Protein AF-A0A2T4MZC3-F1 (afdb_monomer_lite)

Structure (mmCIF, N/CA/C/O backbone):
data_AF-A0A2T4MZC3-F1
#
_entry.id   AF-A0A2T4MZC3-F1
#
loop_
_atom_site.group_PDB
_atom_site.id
_atom_site.type_symbol
_atom_site.label_atom_id
_atom_site.label_alt_id
_atom_site.label_comp_id
_atom_site.label_asym_id
_atom_site.label_entity_id
_atom_site.label_seq_id
_atom_site.pdbx_PDB_ins_code
_atom_site.Cartn_x
_atom_site.Cartn_y
_atom_site.Cartn_z
_atom_site.occupancy
_atom_site.B_iso_or_equiv
_atom_site.auth_seq_id
_atom_site.auth_comp_id
_atom_site.auth_asym_id
_atom_site.auth_atom_id
_atom_site.pdbx_PDB_model_num
ATOM 1 N N . MET A 1 1 ? -3.995 4.252 -23.280 1.00 74.50 1 MET A N 1
ATOM 2 C CA . MET A 1 1 ? -3.107 5.435 -23.338 1.00 74.50 1 MET A CA 1
ATOM 3 C C . MET A 1 1 ? -2.792 5.735 -24.795 1.00 74.50 1 MET A C 1
ATOM 5 O O . MET A 1 1 ? -2.711 4.784 -25.567 1.00 74.50 1 MET A O 1
ATOM 9 N N . LYS A 1 2 ? -2.678 7.004 -25.206 1.00 84.81 2 LYS A N 1
ATOM 10 C CA . LYS A 1 2 ? -2.321 7.331 -26.601 1.00 84.81 2 LYS A CA 1
ATOM 11 C C . LYS A 1 2 ? -0.837 7.021 -26.836 1.00 84.81 2 LYS A C 1
ATOM 13 O O . LYS A 1 2 ? -0.034 7.186 -25.924 1.00 84.81 2 LYS A O 1
ATOM 18 N N . LYS A 1 3 ? -0.466 6.603 -28.052 1.00 84.38 3 LYS A N 1
ATOM 19 C CA . LYS A 1 3 ? 0.930 6.278 -28.413 1.00 84.38 3 LYS A CA 1
ATOM 20 C C . LYS A 1 3 ? 1.901 7.421 -28.076 1.00 84.38 3 LYS A C 1
ATOM 22 O O . LYS A 1 3 ? 2.940 7.180 -27.478 1.00 84.38 3 LYS A O 1
ATOM 27 N N . THR A 1 4 ? 1.499 8.654 -28.370 1.00 89.88 4 THR A N 1
ATOM 28 C CA . THR A 1 4 ? 2.280 9.870 -28.098 1.00 89.88 4 THR A CA 1
ATOM 29 C C . THR A 1 4 ? 2.573 10.084 -26.610 1.00 89.88 4 THR A C 1
ATOM 31 O O . THR A 1 4 ? 3.646 10.551 -26.252 1.00 89.88 4 THR A O 1
ATOM 34 N N . GLU A 1 5 ? 1.645 9.716 -25.726 1.00 92.50 5 GLU A N 1
ATOM 35 C CA . GLU A 1 5 ? 1.813 9.849 -24.273 1.00 92.50 5 GLU A CA 1
ATOM 36 C C . GLU A 1 5 ? 2.792 8.798 -23.724 1.00 92.50 5 GLU A C 1
ATOM 38 O O . GLU A 1 5 ? 3.625 9.107 -22.876 1.00 92.50 5 GLU A O 1
ATOM 43 N N . LEU A 1 6 ? 2.760 7.570 -24.255 1.00 93.81 6 LEU A N 1
ATOM 44 C CA . LEU A 1 6 ? 3.741 6.536 -23.904 1.00 93.81 6 LEU A CA 1
ATOM 45 C C . LEU A 1 6 ? 5.159 6.922 -24.342 1.00 93.81 6 LEU A C 1
ATOM 47 O O . LEU A 1 6 ? 6.110 6.700 -23.598 1.00 93.81 6 LEU A O 1
ATOM 51 N N . GLU A 1 7 ? 5.304 7.532 -25.519 1.00 95.31 7 GLU A N 1
ATOM 52 C CA . GLU A 1 7 ? 6.593 8.033 -26.014 1.00 95.31 7 GLU A CA 1
ATOM 53 C C . GLU A 1 7 ? 7.148 9.154 -25.121 1.00 95.31 7 GLU A C 1
ATOM 55 O O . GLU A 1 7 ? 8.337 9.147 -24.798 1.00 95.31 7 GLU A O 1
ATOM 60 N N . GLN A 1 8 ? 6.290 10.068 -24.651 1.00 96.62 8 GLN A N 1
ATOM 61 C CA . GLN A 1 8 ? 6.669 11.113 -23.694 1.00 96.62 8 GLN A CA 1
ATOM 62 C C . GLN A 1 8 ? 7.127 10.527 -22.352 1.00 96.62 8 GLN A C 1
ATOM 64 O O . GLN A 1 8 ? 8.196 10.890 -21.860 1.00 96.62 8 GLN A O 1
ATOM 69 N N . LEU A 1 9 ? 6.373 9.579 -21.785 1.00 97.31 9 LEU A N 1
ATOM 70 C CA . LEU A 1 9 ? 6.741 8.926 -20.524 1.00 97.31 9 LEU A CA 1
ATOM 71 C C . LEU A 1 9 ? 8.036 8.112 -20.644 1.00 97.31 9 LEU A C 1
ATOM 73 O O . LEU A 1 9 ? 8.851 8.116 -19.721 1.00 97.31 9 LEU A O 1
ATOM 77 N N . MET A 1 10 ? 8.262 7.453 -21.783 1.00 97.19 10 MET A N 1
ATOM 78 C CA . MET A 1 10 ? 9.518 6.755 -22.061 1.00 97.19 10 MET A CA 1
ATOM 79 C C . MET A 1 10 ? 10.693 7.738 -22.119 1.00 97.19 10 MET A C 1
ATOM 81 O O . MET A 1 10 ? 11.720 7.516 -21.476 1.00 97.19 10 MET A O 1
ATOM 85 N N . ALA A 1 11 ? 10.537 8.850 -22.844 1.00 97.31 11 ALA A N 1
ATOM 86 C CA . ALA A 1 11 ? 11.555 9.892 -22.927 1.00 97.31 11 ALA A CA 1
ATOM 87 C C . ALA A 1 11 ? 11.852 10.514 -21.553 1.00 97.31 11 ALA A C 1
ATOM 89 O O . ALA A 1 11 ? 13.010 10.792 -21.245 1.00 97.31 11 ALA A O 1
ATOM 90 N N . PHE A 1 12 ? 10.832 10.694 -20.711 1.00 97.38 12 PHE A N 1
ATOM 91 C CA . PHE A 1 12 ? 10.995 11.141 -19.330 1.00 97.38 12 PHE A CA 1
ATOM 92 C C . PHE A 1 12 ? 11.751 10.112 -18.478 1.00 97.38 12 PHE A C 1
ATOM 94 O O . PHE A 1 12 ? 12.745 10.457 -17.843 1.00 97.38 12 PHE A O 1
ATOM 101 N N . SER A 1 13 ? 11.359 8.836 -18.526 1.00 97.06 13 SER A N 1
ATOM 102 C CA . SER A 1 13 ? 12.030 7.746 -17.800 1.00 97.06 13 SER A CA 1
ATOM 103 C C . SER A 1 13 ? 13.524 7.633 -18.136 1.00 97.06 13 SER A C 1
ATOM 105 O O . SER A 1 13 ? 14.355 7.409 -17.249 1.00 97.06 13 SER A O 1
ATOM 107 N N . ASN A 1 14 ? 13.881 7.856 -19.405 1.00 96.31 14 ASN A N 1
ATOM 108 C CA . ASN A 1 14 ? 15.271 7.882 -19.870 1.00 96.31 14 ASN A CA 1
ATOM 109 C C . ASN A 1 14 ? 16.098 9.017 -19.256 1.00 96.31 14 ASN A C 1
ATOM 111 O O . ASN A 1 14 ? 17.302 8.855 -19.085 1.00 96.31 14 ASN A O 1
ATOM 115 N N . LYS A 1 15 ? 15.467 10.140 -18.897 1.00 95.81 15 LYS A N 1
ATOM 116 C CA . LYS A 1 15 ? 16.136 11.292 -18.274 1.00 95.81 15 LYS A CA 1
ATOM 117 C C . LYS A 1 15 ? 16.299 11.150 -16.761 1.00 95.81 15 LYS A C 1
ATOM 119 O O . LYS A 1 15 ? 17.144 11.831 -16.190 1.00 95.81 15 LYS A O 1
ATOM 124 N N . LEU A 1 16 ? 15.510 10.289 -16.113 1.00 94.94 16 LEU A N 1
ATOM 125 C CA . LEU A 1 16 ? 15.605 10.077 -14.670 1.00 94.94 16 LEU A CA 1
ATOM 126 C C . LEU A 1 16 ? 16.953 9.460 -14.296 1.00 94.94 16 LEU A C 1
ATOM 128 O O . LEU A 1 16 ? 17.351 8.430 -14.834 1.00 94.94 16 LEU A O 1
ATOM 132 N N . SER A 1 17 ? 17.615 10.031 -13.301 1.00 93.12 17 SER A N 1
ATOM 133 C CA . SER A 1 17 ? 18.763 9.424 -12.639 1.00 93.12 17 SER A CA 1
ATOM 134 C C . SER A 1 17 ? 18.360 8.183 -11.833 1.00 93.12 17 SER A C 1
ATOM 136 O O . SER A 1 17 ? 17.202 7.990 -11.443 1.00 93.12 17 SER A O 1
ATOM 138 N N . ILE A 1 18 ? 19.347 7.357 -11.478 1.00 91.81 18 ILE A N 1
ATOM 139 C CA . ILE A 1 18 ? 19.118 6.183 -10.626 1.00 91.81 18 I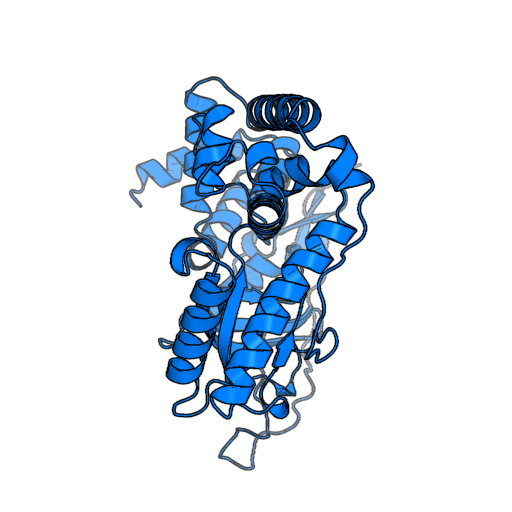LE A CA 1
ATOM 140 C C . ILE A 1 18 ? 18.523 6.561 -9.258 1.00 91.81 18 ILE A C 1
ATOM 142 O O . ILE A 1 18 ? 17.668 5.851 -8.730 1.00 91.81 18 ILE A O 1
ATOM 146 N N . LYS A 1 19 ? 18.929 7.706 -8.687 1.00 92.06 19 LYS A N 1
ATOM 147 C CA . LYS A 1 19 ? 18.424 8.211 -7.399 1.00 92.06 19 LYS A CA 1
ATOM 148 C C . LYS A 1 19 ? 16.941 8.569 -7.484 1.00 92.06 19 LYS A C 1
ATOM 150 O O . LYS A 1 19 ? 16.182 8.278 -6.556 1.00 92.06 19 LYS A O 1
ATOM 155 N N . GLU A 1 20 ? 16.521 9.169 -8.590 1.00 93.06 20 GLU A N 1
ATOM 156 C CA . GLU A 1 20 ? 15.122 9.532 -8.826 1.00 93.06 20 GLU A CA 1
ATOM 157 C C . GLU A 1 20 ? 14.261 8.291 -9.047 1.00 93.06 20 GLU A C 1
ATOM 159 O O . GLU A 1 20 ? 13.218 8.166 -8.406 1.00 93.06 20 GLU A O 1
ATOM 164 N N . ARG A 1 21 ? 14.738 7.311 -9.829 1.00 94.31 21 ARG A N 1
ATOM 165 C CA . ARG A 1 21 ? 14.052 6.015 -9.980 1.00 94.31 21 ARG A CA 1
ATOM 166 C C . ARG A 1 21 ? 13.896 5.296 -8.641 1.00 94.31 21 ARG A C 1
ATOM 168 O O . ARG A 1 21 ? 12.792 4.867 -8.315 1.00 94.31 21 ARG A O 1
ATOM 175 N N . LYS A 1 22 ? 14.953 5.235 -7.817 1.00 92.56 22 LYS A N 1
ATOM 176 C CA . LYS A 1 22 ? 14.888 4.661 -6.455 1.00 92.56 22 LYS A CA 1
ATOM 177 C C . LYS A 1 22 ? 13.833 5.366 -5.603 1.00 92.56 22 LYS A C 1
ATOM 179 O O . LYS A 1 22 ? 13.042 4.713 -4.925 1.00 92.56 22 LYS A O 1
ATOM 184 N N . SER A 1 23 ? 13.801 6.696 -5.662 1.00 90.69 23 SER A N 1
ATOM 185 C CA . SER A 1 23 ? 12.872 7.511 -4.873 1.00 90.69 23 SER A CA 1
ATOM 186 C C . SER A 1 23 ? 11.421 7.341 -5.326 1.00 90.69 23 SER A C 1
ATOM 188 O O . SER A 1 23 ? 10.528 7.271 -4.482 1.00 90.69 23 SER A O 1
ATOM 190 N N . PHE A 1 24 ? 11.191 7.224 -6.634 1.00 93.06 24 PHE A N 1
ATOM 191 C CA . PHE A 1 24 ? 9.888 6.943 -7.233 1.00 93.06 24 PHE A CA 1
ATOM 192 C C . PHE A 1 24 ? 9.370 5.552 -6.847 1.00 93.06 24 PHE A C 1
ATOM 194 O O . PHE A 1 24 ? 8.266 5.425 -6.313 1.00 93.06 24 PHE A O 1
ATOM 201 N N . VAL A 1 25 ? 10.193 4.516 -7.045 1.00 94.25 25 VAL A N 1
ATOM 202 C CA . VAL A 1 25 ? 9.861 3.125 -6.698 1.00 94.25 25 VAL A CA 1
ATOM 203 C C . VAL A 1 25 ? 9.545 3.000 -5.208 1.00 94.25 25 VAL A C 1
ATOM 205 O O . VAL A 1 25 ? 8.497 2.466 -4.846 1.00 94.25 25 VAL A O 1
ATOM 208 N N . SER A 1 26 ? 10.393 3.569 -4.344 1.00 91.06 26 SER A N 1
ATOM 209 C CA . SER A 1 26 ? 10.179 3.579 -2.893 1.00 91.06 26 SER A CA 1
ATOM 210 C C . SER A 1 26 ? 8.955 4.401 -2.480 1.00 91.06 26 SER A C 1
ATOM 212 O O . SER A 1 26 ? 8.206 3.977 -1.605 1.00 91.06 26 SER A O 1
ATOM 214 N N . GLY A 1 27 ? 8.708 5.558 -3.101 1.00 89.50 27 GLY A N 1
ATOM 215 C CA . GLY A 1 27 ? 7.576 6.430 -2.765 1.00 89.50 27 GLY A CA 1
ATOM 216 C C . GLY A 1 27 ? 6.215 5.760 -2.950 1.00 89.50 27 GLY A C 1
ATOM 217 O O . GLY A 1 27 ? 5.314 5.920 -2.127 1.00 89.50 27 GLY A O 1
ATOM 218 N N . PHE A 1 28 ? 6.087 4.951 -4.001 1.00 91.81 28 PHE A N 1
ATOM 219 C CA . PHE A 1 28 ? 4.849 4.247 -4.329 1.00 91.81 28 PHE A CA 1
ATOM 220 C C . PHE A 1 28 ? 4.844 2.762 -3.953 1.00 91.81 28 PHE A C 1
ATOM 222 O O . PHE A 1 28 ? 3.854 2.081 -4.238 1.00 91.81 28 PHE A O 1
ATOM 229 N N . ASN A 1 29 ? 5.913 2.273 -3.315 1.00 91.69 29 ASN A N 1
ATOM 230 C CA . ASN A 1 29 ? 6.132 0.862 -2.995 1.00 91.69 29 ASN A CA 1
ATOM 231 C C . ASN A 1 29 ? 5.922 -0.055 -4.218 1.00 91.69 29 ASN A C 1
ATOM 233 O O . ASN A 1 29 ? 5.141 -1.008 -4.177 1.00 91.69 29 ASN A O 1
ATOM 237 N N . LEU A 1 30 ? 6.544 0.300 -5.348 1.00 94.44 30 LEU A N 1
ATOM 238 C CA . LEU A 1 30 ? 6.462 -0.490 -6.576 1.00 94.44 30 LEU A CA 1
ATOM 239 C C . LEU A 1 30 ? 7.425 -1.684 -6.485 1.00 94.44 30 LEU A C 1
ATOM 241 O O . LEU A 1 30 ? 8.598 -1.486 -6.180 1.00 94.44 30 LEU A O 1
ATOM 245 N N . PRO A 1 31 ? 6.991 -2.914 -6.788 1.00 93.19 31 PRO A N 1
ATOM 246 C CA . PRO A 1 31 ? 7.838 -4.101 -6.670 1.00 93.19 31 PRO A CA 1
ATOM 247 C C . PRO A 1 31 ? 8.727 -4.320 -7.905 1.00 93.19 31 PRO A C 1
ATOM 249 O O . PRO A 1 31 ? 8.890 -5.442 -8.349 1.00 93.19 31 PRO A O 1
ATOM 252 N N . VAL A 1 32 ? 9.283 -3.270 -8.510 1.00 93.62 32 VAL A N 1
ATOM 253 C CA . VAL A 1 32 ? 10.169 -3.391 -9.687 1.00 93.62 32 VAL A CA 1
ATOM 254 C C . VAL A 1 32 ? 11.624 -3.182 -9.294 1.00 93.62 32 VAL A C 1
ATOM 256 O O . VAL A 1 32 ? 11.897 -2.447 -8.338 1.00 93.62 32 VAL A O 1
ATOM 259 N N . PRO A 1 33 ? 12.579 -3.813 -9.994 1.00 92.25 33 PRO A N 1
ATOM 260 C CA . PRO A 1 33 ? 13.980 -3.537 -9.753 1.00 92.25 33 PRO A CA 1
ATOM 261 C C . PRO A 1 33 ? 14.306 -2.123 -10.247 1.00 92.25 33 PRO A C 1
ATOM 263 O O . PRO A 1 33 ? 13.724 -1.607 -11.204 1.00 92.25 33 PRO A O 1
ATOM 266 N N . VAL A 1 34 ? 15.240 -1.465 -9.568 1.00 91.69 34 VAL A N 1
ATOM 267 C CA . VAL A 1 34 ? 15.706 -0.140 -9.977 1.00 91.69 34 VAL A CA 1
ATOM 268 C C . VAL A 1 34 ? 16.930 -0.323 -10.863 1.00 91.69 34 VAL A C 1
ATOM 270 O O . VAL A 1 34 ? 17.998 -0.662 -10.366 1.00 91.69 34 VAL A O 1
ATOM 273 N N . ILE A 1 35 ? 16.753 -0.118 -12.168 1.00 89.56 35 ILE A N 1
ATOM 274 C CA . ILE A 1 35 ? 17.760 -0.409 -13.200 1.00 89.56 35 ILE A CA 1
ATOM 275 C C . ILE A 1 35 ? 18.404 0.885 -13.720 1.00 89.56 35 ILE A C 1
ATOM 277 O O . ILE A 1 35 ? 17.764 1.944 -13.757 1.00 89.56 35 ILE A O 1
ATOM 281 N N . LEU A 1 36 ? 19.681 0.794 -14.111 1.00 87.25 36 LEU A N 1
ATOM 282 C CA . LEU A 1 36 ? 20.484 1.890 -14.672 1.00 87.25 36 LEU A CA 1
ATOM 283 C C . LEU A 1 36 ? 19.972 2.414 -16.017 1.00 87.25 36 LEU A C 1
ATOM 285 O O . LEU A 1 36 ? 20.002 3.622 -16.249 1.00 87.25 36 LEU A O 1
ATOM 289 N N . ASP A 1 37 ? 19.450 1.549 -16.877 1.00 93.00 37 ASP A N 1
ATOM 290 C CA . ASP A 1 37 ? 18.845 1.944 -18.147 1.00 93.00 37 ASP A CA 1
ATOM 291 C C . ASP A 1 37 ? 17.379 2.373 -17.966 1.00 93.00 37 ASP A C 1
ATOM 293 O O . ASP A 1 37 ? 16.546 1.638 -17.425 1.00 93.00 37 ASP A O 1
ATOM 297 N N . GLY A 1 38 ? 17.055 3.583 -18.424 1.00 92.94 38 GLY A N 1
ATOM 298 C CA . GLY A 1 38 ? 15.718 4.161 -18.268 1.00 92.94 38 GLY A CA 1
ATOM 299 C C . GLY A 1 38 ? 14.656 3.566 -19.187 1.00 92.94 38 GLY A C 1
ATOM 300 O O . GLY A 1 38 ? 13.472 3.615 -18.844 1.00 92.94 38 GLY A O 1
ATOM 301 N N . GLY A 1 39 ? 15.058 2.970 -20.309 1.00 95.31 39 GLY A N 1
ATOM 302 C CA . GLY A 1 39 ? 14.158 2.339 -21.265 1.00 95.31 39 GLY A CA 1
ATOM 303 C C . GLY A 1 39 ? 13.735 0.957 -20.781 1.00 95.31 39 GLY A C 1
ATOM 304 O O . GLY A 1 39 ? 12.564 0.594 -20.881 1.00 95.31 39 GLY A O 1
ATOM 305 N N . ILE A 1 40 ? 14.667 0.211 -20.186 1.00 95.81 40 ILE A N 1
ATOM 306 C CA . ILE A 1 40 ? 14.402 -1.049 -19.487 1.00 95.81 40 ILE A CA 1
ATOM 307 C C . ILE A 1 40 ? 13.540 -0.776 -18.252 1.00 95.81 40 ILE A C 1
ATOM 309 O O . ILE A 1 40 ? 12.530 -1.449 -18.054 1.00 95.81 40 ILE A O 1
ATOM 313 N N . PHE A 1 41 ? 13.867 0.254 -17.464 1.00 96.75 41 PHE A N 1
ATOM 314 C CA . PHE A 1 41 ? 13.035 0.651 -16.328 1.00 96.75 41 PHE A CA 1
ATOM 315 C C . PHE A 1 41 ? 11.598 0.993 -16.760 1.00 96.75 41 PHE A C 1
ATOM 317 O O . PHE A 1 41 ? 10.643 0.478 -16.181 1.00 96.75 41 PHE A O 1
ATOM 324 N N . PHE A 1 42 ? 11.425 1.795 -17.817 1.00 97.75 42 PHE A N 1
ATOM 325 C CA . PHE A 1 42 ? 10.103 2.129 -18.358 1.00 97.75 42 PHE A CA 1
ATOM 326 C C . PHE A 1 42 ? 9.330 0.892 -18.830 1.00 97.75 42 PHE A C 1
ATOM 328 O O . PHE A 1 42 ? 8.134 0.770 -18.562 1.00 97.75 42 PHE A O 1
ATOM 335 N N . HIS A 1 43 ? 10.008 -0.043 -19.501 1.00 97.56 43 HIS A N 1
ATOM 336 C CA . HIS A 1 43 ? 9.413 -1.311 -19.925 1.00 97.56 43 HIS A CA 1
ATOM 337 C C . HIS A 1 43 ? 8.844 -2.082 -18.731 1.00 97.56 43 HIS A C 1
ATOM 339 O O . HIS A 1 43 ? 7.685 -2.484 -18.745 1.00 97.56 43 HIS A O 1
ATOM 345 N N . GLN A 1 44 ? 9.619 -2.221 -17.657 1.00 96.75 44 GLN A N 1
ATOM 346 C CA . GLN A 1 44 ? 9.178 -2.943 -16.462 1.00 96.75 44 GLN A CA 1
ATOM 347 C C . GLN A 1 44 ? 8.064 -2.209 -15.710 1.00 96.75 44 GLN A C 1
ATOM 349 O O . GLN A 1 44 ? 7.148 -2.847 -15.189 1.00 96.75 44 GLN A O 1
ATOM 354 N N . ILE A 1 45 ? 8.092 -0.872 -15.711 1.00 97.62 45 ILE A N 1
ATOM 355 C CA . ILE A 1 45 ? 6.974 -0.043 -15.255 1.00 97.62 45 ILE A CA 1
ATOM 356 C C . ILE A 1 45 ? 5.706 -0.373 -16.047 1.00 97.62 45 ILE A C 1
ATOM 358 O O . ILE A 1 45 ? 4.680 -0.613 -15.417 1.00 97.62 45 ILE A O 1
ATOM 362 N N . CYS A 1 46 ? 5.766 -0.474 -17.377 1.00 97.06 46 CYS A N 1
ATOM 363 C CA . CYS A 1 46 ? 4.621 -0.890 -18.194 1.00 97.06 46 CYS A CA 1
ATOM 364 C C . CYS A 1 46 ? 4.149 -2.307 -17.834 1.00 97.06 46 CYS A C 1
ATOM 366 O O . CYS A 1 46 ? 2.950 -2.535 -17.692 1.00 97.06 46 CYS A O 1
ATOM 368 N N . THR A 1 47 ? 5.080 -3.248 -17.643 1.00 97.00 47 THR A N 1
ATOM 369 C CA . THR A 1 47 ? 4.769 -4.650 -17.318 1.00 97.00 47 THR A CA 1
ATOM 370 C C . THR A 1 47 ? 3.912 -4.770 -16.054 1.00 97.00 47 THR A C 1
ATOM 372 O O . THR A 1 47 ? 2.939 -5.529 -16.050 1.00 97.00 47 THR A O 1
ATOM 375 N N . ILE A 1 48 ? 4.216 -3.998 -15.004 1.00 96.44 48 ILE A N 1
ATOM 376 C CA . ILE A 1 48 ? 3.479 -4.037 -13.728 1.00 96.44 48 ILE A CA 1
ATOM 377 C C . ILE A 1 48 ? 2.254 -3.110 -13.664 1.00 96.44 48 ILE A C 1
ATOM 379 O O . ILE A 1 48 ? 1.504 -3.162 -12.683 1.00 96.44 48 ILE A O 1
ATOM 383 N N . ASP A 1 49 ? 2.030 -2.267 -14.674 1.00 96.44 49 ASP A N 1
ATOM 384 C CA . ASP A 1 49 ? 0.961 -1.261 -14.673 1.00 96.44 49 ASP A CA 1
ATOM 385 C C . ASP A 1 49 ? -0.445 -1.824 -14.411 1.00 96.44 49 ASP A C 1
ATOM 387 O O . ASP A 1 49 ? -1.149 -1.228 -13.591 1.00 96.44 49 ASP A O 1
ATOM 391 N N . PRO A 1 50 ? -0.845 -2.990 -14.966 1.00 94.25 50 PRO A N 1
ATOM 392 C CA . PRO A 1 50 ? -2.201 -3.511 -14.778 1.00 94.25 50 PRO A CA 1
ATOM 393 C C . PRO A 1 50 ? -2.615 -3.715 -13.317 1.00 94.25 50 PRO A C 1
ATOM 395 O O . PRO A 1 50 ? -3.797 -3.620 -13.004 1.00 94.25 50 PRO A O 1
ATOM 398 N N . ILE A 1 51 ? -1.654 -3.966 -12.421 1.00 94.44 51 ILE A N 1
ATOM 399 C CA . ILE A 1 51 ? -1.911 -4.143 -10.984 1.00 94.44 51 ILE A CA 1
ATOM 400 C C . ILE A 1 51 ? -1.570 -2.873 -10.200 1.00 94.44 51 ILE A C 1
ATOM 402 O O . ILE A 1 51 ? -2.281 -2.485 -9.274 1.00 94.44 51 ILE A O 1
ATOM 406 N N . TYR A 1 52 ? -0.463 -2.212 -10.544 1.00 95.12 52 TYR A N 1
ATOM 407 C CA . TYR A 1 52 ? 0.107 -1.161 -9.703 1.00 95.12 52 TYR A CA 1
ATOM 408 C C . TYR A 1 52 ? -0.193 0.256 -10.189 1.00 95.12 52 TYR A C 1
ATOM 410 O O . TYR A 1 52 ? 0.200 1.193 -9.489 1.00 95.12 52 TYR A O 1
ATOM 418 N N . ARG A 1 53 ? -0.860 0.447 -11.336 1.00 95.75 53 ARG A N 1
ATOM 419 C CA . ARG A 1 53 ? -1.115 1.769 -11.949 1.00 95.75 53 ARG A CA 1
ATOM 420 C C . ARG A 1 53 ? 0.159 2.619 -12.007 1.00 95.75 53 ARG A C 1
ATOM 422 O O . ARG A 1 53 ? 0.195 3.780 -11.590 1.00 95.75 53 ARG A O 1
ATOM 429 N N . SER A 1 54 ? 1.258 1.982 -12.386 1.00 96.88 54 SER A N 1
ATOM 430 C CA . SER A 1 54 ? 2.610 2.536 -12.354 1.00 96.88 54 SER A CA 1
ATOM 431 C C . SER A 1 54 ? 2.800 3.653 -13.387 1.00 96.88 54 SER A C 1
ATOM 433 O O . SER A 1 54 ? 3.554 4.588 -13.119 1.00 96.88 54 SER A O 1
ATOM 435 N N . LEU A 1 55 ? 2.074 3.629 -14.510 1.00 97.50 55 LEU A N 1
ATOM 436 C CA . LEU A 1 55 ? 2.128 4.676 -15.530 1.00 97.50 55 LEU A CA 1
ATOM 437 C C . LEU A 1 55 ? 1.454 5.971 -15.071 1.00 97.50 55 LEU A C 1
ATOM 439 O O . LEU A 1 55 ? 2.007 7.048 -15.281 1.00 97.50 55 LEU A O 1
ATOM 443 N N . GLU A 1 56 ? 0.311 5.894 -14.382 1.00 96.56 56 GLU A N 1
ATOM 444 C CA . GLU A 1 56 ? -0.310 7.080 -13.768 1.00 96.56 56 GLU A CA 1
ATOM 445 C C . GLU A 1 56 ? 0.635 7.717 -12.743 1.00 96.56 56 GLU A C 1
ATOM 447 O O . GLU A 1 56 ? 0.789 8.935 -12.696 1.00 96.56 56 GLU A O 1
ATOM 452 N N . LYS A 1 57 ? 1.322 6.889 -11.950 1.00 96.75 57 LYS A N 1
ATOM 453 C CA . LYS A 1 57 ? 2.318 7.357 -10.980 1.00 96.75 57 LYS A CA 1
ATOM 454 C C . LYS A 1 57 ? 3.499 8.039 -11.657 1.00 96.75 57 LYS A C 1
ATOM 456 O O . LYS A 1 57 ? 3.917 9.103 -11.205 1.00 96.75 57 LYS A O 1
ATOM 461 N N . LEU A 1 58 ? 4.007 7.464 -12.746 1.00 97.25 58 LEU A N 1
ATOM 462 C CA . LEU A 1 58 ? 5.088 8.067 -13.521 1.00 97.25 58 LEU A CA 1
ATOM 463 C C . LEU A 1 58 ? 4.648 9.395 -14.153 1.00 97.25 58 LEU A C 1
ATOM 465 O O . LEU A 1 58 ? 5.417 10.349 -14.156 1.00 97.25 58 LEU A O 1
ATOM 469 N N . LYS A 1 59 ? 3.396 9.489 -14.610 1.00 97.06 59 LYS A N 1
ATOM 470 C CA . LYS A 1 59 ? 2.811 10.732 -15.125 1.00 97.06 59 LYS A CA 1
ATOM 471 C C . LYS A 1 59 ? 2.732 11.826 -14.059 1.00 97.06 59 LYS A C 1
ATOM 473 O O . LYS A 1 59 ? 3.089 12.963 -14.341 1.00 97.06 59 LYS A O 1
ATOM 478 N N . MET A 1 60 ? 2.325 11.492 -12.833 1.00 96.44 60 MET A N 1
ATOM 479 C CA . MET A 1 60 ? 2.335 12.451 -11.717 1.00 96.44 60 MET A CA 1
ATOM 480 C C . MET A 1 60 ? 3.756 12.935 -11.392 1.00 96.44 60 MET A C 1
ATOM 482 O O . MET A 1 60 ? 3.949 14.106 -11.080 1.00 96.44 60 MET A O 1
ATOM 486 N N . LEU A 1 61 ? 4.755 12.050 -11.490 1.00 96.81 61 LEU A N 1
ATOM 487 C CA . LEU A 1 61 ? 6.159 12.430 -11.338 1.00 96.81 61 LEU A CA 1
ATOM 488 C C . LEU A 1 61 ? 6.627 13.353 -12.473 1.00 96.81 61 LEU A C 1
ATOM 490 O O . LEU A 1 61 ? 7.302 14.338 -12.205 1.00 96.81 61 LEU A O 1
ATOM 494 N N . MET A 1 62 ? 6.256 13.064 -13.721 1.00 97.06 62 MET A N 1
ATOM 495 C CA . MET A 1 62 ? 6.586 13.911 -14.870 1.00 97.06 62 MET A CA 1
ATOM 496 C C . MET A 1 62 ? 6.001 15.319 -14.717 1.00 97.06 62 MET A C 1
ATOM 498 O O . MET A 1 62 ? 6.728 16.292 -14.885 1.00 97.06 62 MET A O 1
ATOM 502 N N . ALA A 1 63 ? 4.738 15.427 -14.293 1.00 96.62 63 ALA A N 1
ATOM 503 C CA . ALA A 1 63 ? 4.075 16.710 -14.058 1.00 96.62 63 ALA A CA 1
ATOM 504 C C . ALA A 1 63 ? 4.781 17.565 -12.986 1.00 96.62 63 ALA A C 1
ATOM 506 O O . ALA A 1 63 ? 4.852 18.783 -13.120 1.00 96.62 63 ALA A O 1
ATOM 507 N N . LEU A 1 64 ? 5.349 16.942 -11.944 1.00 95.94 64 LEU A N 1
ATOM 508 C CA . LEU A 1 64 ? 6.177 17.647 -10.956 1.00 95.94 64 LEU A CA 1
ATOM 509 C C . LEU A 1 64 ? 7.421 18.281 -11.605 1.00 95.94 64 LEU A C 1
ATOM 511 O O . LEU A 1 64 ? 7.759 19.423 -11.310 1.00 95.94 64 LEU A O 1
ATOM 515 N N . TYR A 1 65 ? 8.083 17.547 -12.501 1.00 96.00 65 TYR A N 1
ATOM 516 C CA . TYR A 1 65 ? 9.297 18.011 -13.179 1.00 96.00 65 TYR A CA 1
ATOM 517 C C . TYR A 1 65 ? 8.991 19.088 -14.220 1.00 96.00 65 TYR A C 1
ATOM 519 O O . TYR A 1 65 ? 9.757 20.035 -14.372 1.00 96.00 65 TYR A O 1
ATOM 527 N N . GLU A 1 66 ? 7.854 18.981 -14.906 1.00 95.25 66 GLU A N 1
ATOM 528 C CA . GLU A 1 66 ? 7.353 20.014 -15.819 1.00 95.25 66 GLU A CA 1
ATOM 529 C C . GLU A 1 66 ? 6.994 21.313 -15.083 1.00 95.25 66 GLU A C 1
ATOM 531 O O . GLU A 1 66 ? 7.165 22.395 -15.641 1.00 95.25 66 GLU A O 1
ATOM 536 N N . ALA A 1 67 ? 6.575 21.222 -13.817 1.00 94.38 67 ALA A N 1
ATOM 537 C CA . ALA A 1 67 ? 6.378 22.374 -12.936 1.00 94.38 67 ALA A CA 1
ATOM 538 C C . ALA A 1 67 ? 7.695 22.984 -12.407 1.00 94.38 67 ALA A C 1
ATOM 540 O O . ALA A 1 67 ? 7.660 24.000 -11.716 1.00 94.38 67 ALA A O 1
ATOM 541 N N . GLY A 1 68 ? 8.853 22.400 -12.737 1.00 93.50 68 GLY A N 1
ATOM 542 C CA . GLY A 1 68 ? 10.171 22.927 -12.377 1.00 93.50 68 GLY A CA 1
ATOM 543 C C . GLY A 1 68 ? 10.712 22.474 -11.018 1.00 93.50 68 GLY A C 1
ATOM 544 O O . GLY A 1 68 ? 11.727 23.009 -10.576 1.00 93.50 68 GLY A O 1
ATOM 545 N N . ASP A 1 69 ? 10.084 21.494 -10.364 1.00 93.25 69 ASP A N 1
ATOM 546 C CA . ASP A 1 69 ? 10.570 20.921 -9.103 1.00 93.25 69 ASP A CA 1
ATOM 547 C C . ASP A 1 69 ? 11.122 19.497 -9.312 1.00 93.25 69 ASP A C 1
ATOM 549 O O . ASP A 1 69 ? 10.934 18.860 -10.346 1.00 93.25 69 ASP A O 1
ATOM 553 N N . THR A 1 70 ? 11.831 18.968 -8.320 1.00 90.38 70 THR A N 1
ATOM 554 C CA . THR A 1 70 ? 12.294 17.579 -8.297 1.00 90.38 70 THR A CA 1
ATOM 555 C C . THR A 1 70 ? 11.598 16.820 -7.183 1.00 90.38 70 THR A C 1
ATOM 557 O O . THR A 1 70 ? 11.286 17.363 -6.124 1.00 90.38 70 THR A O 1
ATOM 560 N N . TYR A 1 71 ? 11.420 15.511 -7.363 1.00 90.25 71 TYR A N 1
ATOM 561 C CA . TYR A 1 71 ? 10.765 14.691 -6.340 1.00 90.25 71 TYR A CA 1
ATOM 562 C C . TYR A 1 71 ? 11.499 14.729 -4.998 1.00 90.25 71 TYR A C 1
ATOM 564 O O . TYR A 1 71 ? 10.865 14.722 -3.948 1.00 90.25 71 TYR A O 1
ATOM 572 N N . GLY A 1 72 ? 12.833 14.792 -5.021 1.00 88.56 72 GLY A N 1
ATOM 573 C CA . GLY A 1 72 ? 13.655 14.891 -3.816 1.00 88.56 72 GLY A CA 1
ATOM 574 C C . GLY A 1 72 ? 13.433 16.192 -3.041 1.00 88.56 72 GLY A C 1
ATOM 575 O O . GLY A 1 72 ? 13.225 16.134 -1.827 1.00 88.56 72 GLY A O 1
ATOM 576 N N . ASN A 1 73 ? 13.453 17.336 -3.728 1.00 91.25 73 ASN A N 1
ATOM 577 C CA . ASN A 1 73 ? 13.275 18.651 -3.109 1.00 91.25 73 ASN A CA 1
ATOM 578 C C . ASN A 1 73 ? 11.848 18.824 -2.586 1.00 91.25 73 ASN A C 1
ATOM 580 O O . ASN A 1 73 ? 11.677 19.036 -1.385 1.00 91.25 73 ASN A O 1
ATOM 584 N N . ALA A 1 74 ? 10.848 18.607 -3.445 1.00 93.62 74 ALA A N 1
ATOM 585 C CA . ALA A 1 74 ? 9.434 18.702 -3.096 1.00 93.62 74 ALA A CA 1
ATOM 586 C C . ALA A 1 74 ? 9.087 17.821 -1.883 1.00 93.62 74 ALA A C 1
ATOM 588 O O . ALA A 1 74 ? 8.481 18.268 -0.908 1.00 93.62 74 ALA A O 1
ATOM 589 N N . LYS A 1 75 ? 9.539 16.556 -1.900 1.00 92.62 75 LYS A N 1
ATOM 590 C CA . LYS A 1 75 ? 9.344 15.611 -0.791 1.00 92.62 75 LYS A CA 1
ATOM 591 C C . LYS A 1 75 ? 10.016 16.092 0.493 1.00 92.62 75 LYS A C 1
ATOM 593 O O . LYS A 1 75 ? 9.415 15.992 1.559 1.00 92.62 75 LYS A O 1
ATOM 598 N N . SER A 1 76 ? 11.269 16.540 0.414 1.00 92.69 76 SER A N 1
ATOM 599 C CA . SER A 1 76 ? 12.034 16.935 1.603 1.00 92.69 76 SER A CA 1
ATOM 600 C C . SER A 1 76 ? 11.422 18.166 2.258 1.00 92.69 76 SER A C 1
ATOM 602 O O . SER A 1 76 ? 11.243 18.166 3.472 1.00 92.69 76 SER A O 1
ATOM 604 N N . HIS A 1 77 ? 11.032 19.157 1.451 1.00 94.94 77 HIS A N 1
ATOM 605 C CA . HIS A 1 77 ? 10.328 20.344 1.918 1.00 94.94 77 HIS A CA 1
ATOM 606 C C . HIS A 1 77 ? 9.014 19.975 2.616 1.00 94.94 77 HIS A C 1
ATOM 608 O O . HIS A 1 77 ? 8.834 20.307 3.784 1.00 94.94 77 HIS A O 1
ATOM 614 N N . ALA A 1 78 ? 8.142 19.207 1.951 1.00 95.56 78 ALA A N 1
ATOM 615 C CA . ALA A 1 78 ? 6.850 18.823 2.517 1.00 95.56 78 ALA A CA 1
ATOM 616 C C . ALA A 1 78 ? 6.992 18.054 3.845 1.00 95.56 78 ALA A C 1
ATOM 618 O O . ALA A 1 78 ? 6.285 18.340 4.809 1.00 95.56 78 ALA A O 1
ATOM 619 N N . ILE A 1 79 ? 7.934 17.104 3.923 1.00 94.94 79 ILE A N 1
ATOM 620 C CA . ILE A 1 79 ? 8.186 16.330 5.148 1.00 94.94 79 ILE A CA 1
ATOM 621 C C . ILE A 1 79 ? 8.720 17.223 6.268 1.00 94.94 79 ILE A C 1
ATOM 623 O O . ILE A 1 79 ? 8.245 17.123 7.397 1.00 94.94 79 ILE A O 1
ATOM 627 N N . GLN A 1 80 ? 9.716 18.066 5.988 1.00 95.94 80 GLN A N 1
ATOM 628 C CA . GLN A 1 80 ? 10.336 18.908 7.012 1.00 95.94 80 GLN A CA 1
ATOM 629 C C . GLN A 1 80 ? 9.346 19.926 7.577 1.00 95.94 80 GLN A C 1
ATOM 631 O O . GLN A 1 80 ? 9.256 20.051 8.798 1.00 95.94 80 GLN A O 1
ATOM 636 N N . SER A 1 81 ? 8.567 20.580 6.713 1.00 96.69 81 SER A N 1
ATOM 637 C CA . SER A 1 81 ? 7.517 21.518 7.117 1.00 96.69 81 SER A CA 1
ATOM 638 C C . SER A 1 81 ? 6.460 20.825 7.982 1.00 96.69 81 SER A C 1
ATOM 640 O O . SER A 1 81 ? 6.180 21.275 9.091 1.00 96.69 81 SER A O 1
ATOM 642 N N . ALA A 1 82 ? 5.962 19.660 7.550 1.00 96.81 82 ALA A N 1
ATOM 643 C CA . ALA A 1 82 ? 4.983 18.898 8.322 1.00 96.81 82 ALA A CA 1
ATOM 644 C C . ALA A 1 82 ? 5.519 18.457 9.692 1.00 96.81 82 ALA A C 1
ATOM 646 O O . ALA A 1 82 ? 4.841 18.607 10.706 1.00 96.81 82 ALA A O 1
ATOM 647 N N . ILE A 1 83 ? 6.750 17.938 9.753 1.00 95.69 83 ILE A N 1
ATOM 648 C CA . ILE A 1 83 ? 7.372 17.528 11.020 1.00 95.69 83 ILE A CA 1
ATOM 649 C C . ILE A 1 83 ? 7.537 18.723 11.962 1.00 95.69 83 ILE A C 1
ATOM 651 O O . ILE A 1 83 ? 7.313 18.578 13.166 1.00 95.69 83 ILE A O 1
ATOM 655 N N . GLN A 1 84 ? 7.952 19.880 11.445 1.00 95.94 84 GLN A N 1
ATOM 656 C CA . GLN A 1 84 ? 8.161 21.076 12.256 1.00 95.94 84 GLN A CA 1
ATOM 657 C C . GLN A 1 84 ? 6.853 21.549 12.900 1.00 95.94 84 GLN A C 1
ATOM 659 O O . GLN A 1 84 ? 6.828 21.822 14.105 1.00 95.94 84 GLN A O 1
ATOM 664 N N . ASP A 1 85 ? 5.764 21.580 12.137 1.00 96.25 85 ASP A N 1
ATOM 665 C CA . ASP A 1 85 ? 4.462 21.988 12.658 1.00 96.25 85 ASP A CA 1
ATOM 666 C C . ASP A 1 85 ? 3.913 20.970 13.662 1.00 96.25 85 ASP A C 1
ATOM 668 O O . ASP A 1 85 ? 3.474 21.352 14.746 1.00 96.25 85 ASP A O 1
ATOM 672 N N . VAL A 1 86 ? 3.996 19.667 13.360 1.00 95.25 86 VAL A N 1
ATOM 673 C CA . VAL A 1 86 ? 3.558 18.593 14.273 1.00 95.25 86 VAL A CA 1
ATOM 674 C C . VAL A 1 86 ? 4.315 18.656 15.603 1.00 95.25 86 VAL A C 1
ATOM 676 O O . VAL A 1 86 ? 3.716 18.494 16.664 1.00 95.25 86 VAL A O 1
ATOM 679 N N . LYS A 1 87 ? 5.627 18.928 15.572 1.00 94.19 87 LYS A N 1
ATOM 680 C CA . LYS A 1 87 ? 6.450 19.103 16.783 1.00 94.19 87 LYS A CA 1
ATOM 681 C C . LYS A 1 87 ? 6.062 20.332 17.597 1.00 94.19 87 LYS A C 1
ATOM 683 O O . LYS A 1 87 ? 6.213 20.326 18.818 1.00 94.19 87 LYS A O 1
ATOM 688 N N . SER A 1 88 ? 5.588 21.373 16.921 1.00 94.31 88 SER A N 1
ATOM 689 C CA . SER A 1 88 ? 5.168 22.633 17.539 1.00 94.31 88 SER A CA 1
ATOM 690 C C . SER A 1 88 ? 3.715 22.588 18.029 1.00 94.31 88 SER A C 1
ATOM 692 O O . SER A 1 88 ? 3.295 23.449 18.801 1.00 94.31 88 SER A O 1
ATOM 694 N N . ALA A 1 89 ? 2.940 21.585 17.605 1.00 94.62 89 ALA A N 1
ATOM 695 C CA . ALA A 1 89 ? 1.530 21.463 17.931 1.00 94.62 89 ALA A CA 1
ATOM 696 C C . ALA A 1 89 ? 1.289 21.129 19.423 1.00 94.62 89 ALA A C 1
ATOM 698 O O . ALA A 1 89 ? 2.020 20.333 20.033 1.00 94.62 89 ALA A O 1
ATOM 699 N N . PRO A 1 90 ? 0.219 21.680 20.032 1.00 92.94 90 PRO A N 1
ATOM 700 C CA . PRO A 1 90 ? -0.159 21.358 21.402 1.00 92.94 90 PRO A CA 1
ATOM 701 C C . PRO A 1 90 ? -0.386 19.856 21.607 1.00 92.94 90 PRO A C 1
ATOM 703 O O . PRO A 1 90 ? -1.162 19.220 20.894 1.00 92.94 90 PRO A O 1
ATOM 706 N N . GLY A 1 91 ? 0.254 19.296 22.636 1.00 90.00 91 GLY A N 1
ATOM 707 C CA . GLY A 1 91 ? 0.129 17.880 22.988 1.00 90.00 91 GLY A CA 1
ATOM 708 C C . GLY A 1 91 ? 1.211 16.968 22.409 1.00 90.00 91 GLY A C 1
ATOM 709 O O . GLY A 1 91 ? 1.208 15.788 22.745 1.00 90.00 91 GLY A O 1
ATOM 710 N N . PHE A 1 92 ? 2.167 17.480 21.621 1.00 94.19 92 PHE A N 1
ATOM 711 C CA . PHE A 1 92 ? 3.261 16.668 21.062 1.00 94.19 92 PHE A CA 1
ATOM 712 C C . PHE A 1 92 ? 4.067 15.946 22.154 1.00 94.19 92 PHE A C 1
ATOM 714 O O . PHE A 1 92 ? 4.226 14.726 22.134 1.00 94.19 92 PHE A O 1
ATOM 721 N N . ASN A 1 93 ? 4.528 16.695 23.161 1.00 92.62 93 ASN A N 1
ATOM 722 C CA . ASN A 1 93 ? 5.309 16.141 24.272 1.00 92.62 93 ASN A CA 1
ATOM 723 C C . ASN A 1 93 ? 4.504 15.161 25.135 1.00 92.62 93 ASN A C 1
ATOM 725 O O . ASN A 1 93 ? 5.061 14.189 25.638 1.00 92.62 93 ASN A O 1
ATOM 729 N N . GLU A 1 94 ? 3.208 15.416 25.310 1.00 91.88 94 GLU A N 1
ATOM 730 C CA . GLU A 1 94 ? 2.297 14.541 26.052 1.00 91.88 94 GLU A CA 1
ATOM 731 C C . GLU A 1 94 ? 2.119 13.209 25.317 1.00 91.88 94 GLU A C 1
ATOM 733 O O . GLU A 1 94 ? 2.371 12.155 25.895 1.00 91.88 94 GLU A O 1
ATOM 738 N N . PHE A 1 95 ? 1.786 13.257 24.022 1.00 92.81 95 PHE A N 1
ATOM 739 C CA . PHE A 1 95 ? 1.626 12.073 23.178 1.00 92.81 95 PHE A CA 1
ATOM 740 C C . PHE A 1 95 ? 2.895 11.212 23.165 1.00 92.81 95 PHE A C 1
ATOM 742 O O . PHE A 1 95 ? 2.827 9.993 23.283 1.00 92.81 95 PHE A O 1
ATOM 749 N N . ASN A 1 96 ? 4.072 11.840 23.097 1.00 91.75 96 ASN A N 1
ATOM 750 C CA . ASN A 1 96 ? 5.336 11.109 23.045 1.00 91.75 96 ASN A CA 1
ATOM 751 C C . ASN A 1 96 ? 5.766 10.460 24.363 1.00 91.75 96 ASN A C 1
ATOM 753 O O . ASN A 1 96 ? 6.559 9.523 24.336 1.00 91.75 96 ASN A O 1
ATOM 757 N N . ARG A 1 97 ? 5.268 10.940 25.505 1.00 90.50 97 ARG A N 1
ATOM 758 C CA . ARG A 1 97 ? 5.575 10.370 26.829 1.00 90.50 97 ARG A CA 1
ATOM 759 C C . ARG A 1 97 ? 4.512 9.394 27.319 1.00 90.50 97 ARG A C 1
ATOM 761 O O . ARG A 1 97 ? 4.764 8.654 28.265 1.00 90.50 97 ARG A O 1
ATOM 768 N N . LYS A 1 98 ? 3.324 9.424 26.716 1.00 85.19 98 LYS A N 1
ATOM 769 C CA . LYS A 1 98 ? 2.188 8.602 27.113 1.00 85.19 98 LYS A CA 1
ATOM 770 C C . LYS A 1 98 ? 2.407 7.134 26.716 1.00 85.19 98 LYS A C 1
ATOM 772 O O . LYS A 1 98 ? 2.914 6.842 25.634 1.00 85.19 98 LYS A O 1
ATOM 777 N N . ALA A 1 99 ? 1.994 6.229 27.599 1.00 84.25 99 ALA A N 1
ATOM 778 C CA . ALA A 1 99 ? 1.755 4.824 27.283 1.00 84.25 99 ALA A CA 1
ATOM 779 C C . ALA A 1 99 ? 0.266 4.620 26.979 1.00 84.25 99 ALA A C 1
ATOM 781 O O . ALA A 1 99 ? -0.574 5.379 27.473 1.00 84.25 99 ALA A O 1
ATOM 782 N N . PHE A 1 100 ? -0.070 3.615 26.173 1.00 83.38 100 PHE A N 1
ATOM 783 C CA . PHE A 1 100 ? -1.467 3.321 25.891 1.00 83.38 100 PHE A CA 1
ATOM 784 C C . PHE A 1 100 ? -2.206 2.891 27.168 1.00 83.38 100 PHE A C 1
ATOM 786 O O . PHE A 1 100 ? -1.742 2.026 27.906 1.00 83.38 100 PHE A O 1
ATOM 793 N N . ASP A 1 101 ? -3.353 3.516 27.433 1.00 81.44 101 ASP A N 1
ATOM 794 C CA . ASP A 1 101 ? -4.175 3.316 28.633 1.00 81.44 101 ASP A CA 1
ATOM 795 C C . ASP A 1 101 ? -5.552 2.703 28.327 1.00 81.44 101 ASP A C 1
ATOM 797 O O . ASP A 1 101 ? -6.388 2.564 29.221 1.00 81.44 101 ASP A O 1
ATOM 801 N N . GLY A 1 102 ? -5.802 2.311 27.073 1.00 75.50 102 GLY A N 1
ATOM 802 C CA . GLY A 1 102 ? -7.059 1.684 26.681 1.00 75.50 102 GLY A CA 1
ATOM 803 C C . GLY A 1 102 ? -7.171 0.246 27.183 1.00 75.50 102 GLY A C 1
ATOM 804 O O . GLY A 1 102 ? -6.237 -0.552 27.091 1.00 75.50 102 GLY A O 1
ATOM 805 N N . GLN A 1 103 ? -8.350 -0.107 27.691 1.00 72.62 103 GLN A N 1
ATOM 806 C CA . GLN A 1 103 ? -8.649 -1.476 28.101 1.00 72.62 103 GLN A CA 1
ATOM 807 C C . GLN A 1 103 ? -9.011 -2.327 26.879 1.00 72.62 103 GLN A C 1
ATOM 809 O O . GLN A 1 103 ? -9.905 -1.975 26.112 1.00 72.62 103 GLN A O 1
ATOM 814 N N . LEU A 1 104 ? -8.330 -3.462 26.714 1.00 71.81 104 LEU A N 1
ATOM 815 C CA . LEU A 1 104 ? -8.673 -4.492 25.731 1.00 71.81 104 LEU A CA 1
ATOM 816 C C . LEU A 1 104 ? -9.545 -5.553 26.405 1.00 71.81 104 LEU A C 1
ATOM 818 O O . LEU A 1 104 ? -9.114 -6.129 27.404 1.00 71.81 104 LEU A O 1
ATOM 822 N N . LYS A 1 105 ? -10.739 -5.842 25.871 1.00 67.12 105 LYS A N 1
ATOM 823 C CA . LYS A 1 105 ? -11.577 -6.941 26.388 1.00 67.12 105 LYS A CA 1
ATOM 824 C C . LYS A 1 105 ? -11.382 -8.228 25.591 1.00 67.12 105 LYS A C 1
ATOM 826 O O . LYS A 1 105 ? -11.507 -9.308 26.163 1.00 67.12 105 LYS A O 1
ATOM 831 N N . LYS A 1 106 ? -11.012 -8.131 24.308 1.00 74.75 106 LYS A N 1
ATOM 832 C CA . LYS A 1 106 ? -10.635 -9.273 23.458 1.00 74.75 106 LYS A CA 1
ATOM 833 C C . LYS A 1 106 ? -9.329 -9.007 22.705 1.00 74.75 106 LYS A C 1
ATOM 835 O O . LYS A 1 106 ? -9.083 -7.903 22.232 1.00 74.75 106 LYS A O 1
ATOM 840 N N . SER A 1 107 ? -8.490 -10.035 22.580 1.00 78.38 107 SER A N 1
ATOM 841 C CA . SER A 1 107 ? -7.304 -10.028 21.717 1.00 78.38 107 SER A CA 1
ATOM 842 C C . SER A 1 107 ? -6.991 -11.448 21.260 1.00 78.38 107 SER A C 1
ATOM 844 O O . SER A 1 107 ? -6.986 -12.374 22.067 1.00 78.38 107 SER A O 1
ATOM 846 N N . LEU A 1 108 ? -6.702 -11.612 19.968 1.00 78.31 108 LEU A N 1
ATOM 847 C CA . LEU A 1 108 ? -6.264 -12.887 19.392 1.00 78.31 108 LEU A CA 1
ATOM 848 C C . LEU A 1 108 ? -4.748 -13.081 19.394 1.00 78.31 108 LEU A C 1
ATOM 850 O O . LEU A 1 108 ? -4.264 -14.108 18.913 1.00 78.31 108 LEU A O 1
ATOM 854 N N . GLY A 1 109 ? -4.003 -12.096 19.902 1.00 79.44 109 GLY A N 1
ATOM 855 C CA . GLY A 1 109 ? -2.586 -11.955 19.589 1.00 79.44 109 GLY A CA 1
ATOM 856 C C . GLY A 1 109 ? -2.374 -11.671 18.098 1.00 79.44 109 GLY A C 1
ATOM 857 O O . GLY A 1 109 ? -3.237 -11.922 17.257 1.00 79.44 109 GLY A O 1
ATOM 858 N N . ARG A 1 110 ? -1.219 -11.110 17.740 1.00 82.31 110 ARG A N 1
ATOM 859 C CA . ARG A 1 110 ? -0.921 -10.827 16.330 1.00 82.31 110 ARG A CA 1
ATOM 860 C C . ARG A 1 110 ? -0.738 -12.140 15.559 1.00 82.31 110 ARG A C 1
ATOM 862 O O . ARG A 1 110 ? 0.010 -13.008 16.001 1.00 82.31 110 ARG A O 1
ATOM 869 N N . LYS A 1 111 ? -1.388 -12.262 14.401 1.00 86.00 111 LYS A N 1
ATOM 870 C CA . LYS A 1 111 ? -1.292 -13.404 13.478 1.00 86.00 111 LYS A CA 1
ATOM 871 C C . LYS A 1 111 ? -0.915 -12.898 12.092 1.00 86.00 111 LYS A C 1
ATOM 873 O O . LYS A 1 111 ? -1.583 -12.012 11.573 1.00 86.00 111 LYS A O 1
ATOM 878 N N . ASN A 1 112 ? 0.128 -13.457 11.485 1.00 85.25 112 ASN A N 1
ATOM 879 C CA . ASN A 1 112 ? 0.601 -13.055 10.157 1.00 85.25 112 ASN A CA 1
ATOM 880 C C . ASN A 1 112 ? 0.821 -14.274 9.251 1.00 85.25 112 ASN A C 1
ATOM 882 O O . ASN A 1 112 ? 1.932 -14.517 8.790 1.00 85.25 112 ASN A O 1
ATOM 886 N N . THR A 1 113 ? -0.234 -15.069 9.066 1.00 87.38 113 THR A N 1
ATOM 887 C CA . THR A 1 113 ? -0.181 -16.370 8.376 1.00 87.38 113 THR A CA 1
ATOM 888 C C . THR A 1 113 ? -0.871 -16.362 7.013 1.00 87.38 113 THR A C 1
ATOM 890 O O . THR A 1 113 ? -0.827 -17.360 6.317 1.00 87.38 113 THR A O 1
ATOM 893 N N . LEU A 1 114 ? -1.459 -15.239 6.566 1.00 93.06 114 LEU A N 1
ATOM 894 C CA . LEU A 1 114 ? -2.242 -15.173 5.317 1.00 93.06 114 LEU A CA 1
ATOM 895 C C . LEU A 1 114 ? -1.517 -15.749 4.089 1.00 93.06 114 LEU A C 1
ATOM 897 O O . LEU A 1 114 ? -2.154 -16.335 3.217 1.00 93.06 114 LEU A O 1
ATOM 901 N N . TYR A 1 115 ? -0.199 -15.577 4.001 1.00 92.94 115 TYR A N 1
ATOM 902 C CA . TYR A 1 115 ? 0.610 -16.037 2.871 1.00 92.94 115 TYR A CA 1
ATOM 903 C C . TYR A 1 115 ? 1.201 -17.431 3.105 1.00 92.94 115 TYR A C 1
ATOM 905 O O . TYR A 1 115 ? 2.370 -17.673 2.812 1.00 92.94 115 TYR A O 1
ATOM 913 N N . ASP A 1 116 ? 0.367 -18.347 3.594 1.00 91.62 116 ASP A N 1
ATOM 914 C CA . ASP A 1 116 ? 0.678 -19.764 3.741 1.00 91.62 116 ASP A CA 1
ATOM 915 C C . ASP A 1 116 ? -0.039 -20.614 2.683 1.00 91.62 116 ASP A C 1
ATOM 917 O O . ASP A 1 116 ? -1.100 -20.271 2.150 1.00 91.62 116 ASP A O 1
ATOM 921 N N . LYS A 1 117 ? 0.544 -21.776 2.359 1.00 89.94 117 LYS A N 1
ATOM 922 C CA . LYS A 1 117 ? 0.021 -22.674 1.310 1.00 89.94 117 LYS A CA 1
ATOM 923 C C . LYS A 1 117 ? -1.394 -23.182 1.601 1.00 89.94 117 LYS A C 1
ATOM 925 O O . LYS A 1 117 ? -2.142 -23.454 0.665 1.00 89.94 117 LYS A O 1
ATOM 930 N N . GLU A 1 118 ? -1.770 -23.293 2.872 1.00 90.62 118 GLU A N 1
ATOM 931 C CA . GLU A 1 118 ? -3.106 -23.729 3.299 1.00 90.62 118 GLU A CA 1
ATOM 932 C C . GLU A 1 118 ? -4.228 -22.754 2.907 1.00 90.62 118 GLU A C 1
ATOM 934 O O . GLU A 1 118 ? -5.381 -23.161 2.740 1.00 90.62 118 GLU A O 1
ATOM 939 N N . HIS A 1 119 ? -3.884 -21.483 2.694 1.00 93.12 119 HIS A N 1
ATOM 940 C CA . HIS A 1 119 ? -4.815 -20.427 2.310 1.00 93.12 119 HIS A CA 1
ATOM 941 C C . HIS A 1 119 ? -4.995 -20.300 0.791 1.00 93.12 119 HIS A C 1
ATOM 943 O O . HIS A 1 119 ? -5.881 -19.578 0.331 1.00 93.12 119 HIS A O 1
ATOM 949 N N . ILE A 1 120 ? -4.202 -21.019 -0.012 1.00 94.06 120 ILE A N 1
ATOM 950 C CA . ILE A 1 120 ? -4.332 -21.019 -1.473 1.00 94.06 120 ILE A CA 1
ATOM 951 C C . ILE A 1 120 ? -5.720 -21.534 -1.873 1.00 94.06 120 ILE A C 1
ATOM 953 O O . ILE A 1 120 ? -6.166 -22.582 -1.406 1.00 94.06 120 ILE A O 1
ATOM 957 N N . GLY A 1 121 ? -6.376 -20.797 -2.769 1.00 92.38 121 GLY A N 1
ATOM 958 C CA . GLY A 1 121 ? -7.710 -21.074 -3.300 1.00 92.38 121 GLY A CA 1
ATOM 959 C C . GLY A 1 121 ? -8.856 -20.564 -2.424 1.00 92.38 121 GLY A C 1
ATOM 960 O O . GLY A 1 121 ? -10.014 -20.691 -2.814 1.00 92.38 121 GLY A O 1
ATOM 961 N N . ARG A 1 122 ? -8.567 -19.988 -1.252 1.00 94.19 122 ARG A N 1
ATOM 962 C CA . ARG A 1 122 ? -9.585 -19.481 -0.323 1.00 94.19 122 ARG A CA 1
ATOM 963 C C . ARG A 1 122 ? -9.961 -18.033 -0.653 1.00 94.19 122 ARG A C 1
ATOM 965 O O . ARG A 1 122 ? -9.142 -17.270 -1.171 1.00 94.19 122 ARG A O 1
ATOM 972 N N . SER A 1 123 ? -11.205 -17.667 -0.337 1.00 95.38 123 SER A N 1
ATOM 973 C CA . SER A 1 123 ? -11.711 -16.293 -0.419 1.00 95.38 123 SER A CA 1
ATOM 974 C C . SER A 1 123 ? -11.671 -15.626 0.954 1.00 95.38 123 SER A C 1
ATOM 976 O O . SER A 1 123 ? -11.920 -16.275 1.973 1.00 95.38 123 SER A O 1
ATOM 978 N N . PHE A 1 124 ? -11.369 -14.334 0.966 1.00 97.25 124 PHE A N 1
ATOM 979 C CA . PHE A 1 124 ? -11.134 -13.536 2.156 1.00 97.25 124 PHE A CA 1
ATOM 980 C C . PHE A 1 124 ? -11.820 -12.176 2.073 1.00 97.25 124 PHE A C 1
ATOM 982 O O . PHE A 1 124 ? -12.007 -11.618 0.989 1.00 97.25 124 PHE A O 1
ATOM 989 N N . ILE A 1 125 ? -12.124 -11.638 3.249 1.00 97.56 125 ILE A N 1
ATOM 990 C CA . ILE A 1 125 ? -12.481 -10.245 3.493 1.00 97.56 125 ILE A CA 1
ATOM 991 C C . ILE A 1 125 ? -11.278 -9.605 4.192 1.00 97.56 125 ILE A C 1
ATOM 993 O O . ILE A 1 125 ? -10.887 -10.055 5.269 1.00 97.56 125 ILE A O 1
ATOM 997 N N . SER A 1 126 ? -10.685 -8.584 3.575 1.00 97.25 126 SER A N 1
ATOM 998 C CA . SER A 1 126 ? -9.662 -7.716 4.172 1.00 97.25 126 SER A CA 1
ATOM 999 C C . SER A 1 126 ? -10.340 -6.502 4.779 1.00 97.25 126 SER A C 1
ATOM 1001 O O . SER A 1 126 ? -11.160 -5.877 4.110 1.00 97.25 126 SER A O 1
ATOM 1003 N N . VAL A 1 127 ? -9.970 -6.138 5.998 1.00 97.88 127 VAL A N 1
ATOM 1004 C CA . VAL A 1 127 ? -10.255 -4.839 6.603 1.00 97.88 127 VAL A CA 1
ATOM 1005 C C . VAL A 1 127 ? -8.914 -4.191 6.916 1.00 97.88 127 VAL A C 1
ATOM 1007 O O . VAL A 1 127 ? -8.208 -4.625 7.820 1.00 97.88 127 VAL A O 1
ATOM 1010 N N . ASP A 1 128 ? -8.579 -3.143 6.175 1.00 96.94 128 ASP A N 1
ATOM 1011 C CA . ASP A 1 128 ? -7.334 -2.391 6.311 1.00 96.94 128 ASP A CA 1
ATOM 1012 C C . ASP A 1 128 ? -7.624 -0.984 6.840 1.00 96.94 128 ASP A C 1
ATOM 1014 O O . ASP A 1 128 ? -8.523 -0.299 6.344 1.00 96.94 128 ASP A O 1
ATOM 1018 N N . MET A 1 129 ? -6.817 -0.494 7.780 1.00 96.00 129 MET A N 1
ATOM 1019 C CA . MET A 1 129 ? -6.884 0.901 8.209 1.00 96.00 129 MET A CA 1
ATOM 1020 C C . MET A 1 129 ? -6.243 1.833 7.164 1.00 96.00 129 MET A C 1
ATOM 1022 O O . MET A 1 129 ? -5.077 1.695 6.785 1.00 96.00 129 MET A O 1
ATOM 1026 N N . ILE A 1 130 ? -6.994 2.829 6.700 1.00 94.31 130 ILE A N 1
ATOM 1027 C CA . ILE A 1 130 ? -6.536 3.831 5.734 1.00 94.31 130 ILE A CA 1
ATOM 1028 C C . ILE A 1 130 ? -5.604 4.813 6.445 1.00 94.31 130 ILE A C 1
ATOM 1030 O O . ILE A 1 130 ? -6.040 5.554 7.317 1.00 94.31 130 ILE A O 1
ATOM 1034 N N . ASN A 1 131 ? -4.330 4.872 6.039 1.00 92.69 131 ASN A N 1
ATOM 1035 C CA . ASN A 1 131 ? -3.309 5.730 6.662 1.00 92.69 131 ASN A CA 1
ATOM 1036 C C . ASN A 1 131 ? -3.231 5.528 8.189 1.00 92.69 131 ASN A C 1
ATOM 1038 O O . ASN A 1 131 ? -3.370 6.477 8.957 1.00 92.69 131 ASN A O 1
ATOM 1042 N N . ALA A 1 132 ? -3.000 4.289 8.629 1.00 94.12 132 ALA A N 1
ATOM 1043 C CA . ALA A 1 132 ? -3.106 3.870 10.029 1.00 94.12 132 ALA A CA 1
ATOM 1044 C C . ALA A 1 132 ? -2.392 4.780 11.052 1.00 94.12 132 ALA A C 1
ATOM 1046 O O . ALA A 1 132 ? -2.938 5.060 12.119 1.00 94.12 132 ALA A O 1
ATOM 1047 N N . CYS A 1 133 ? -1.195 5.293 10.740 1.00 94.06 133 CYS A N 1
ATOM 1048 C CA . CYS A 1 133 ? -0.494 6.259 11.601 1.00 94.06 133 CYS A CA 1
ATOM 1049 C C . CYS A 1 133 ? -1.295 7.553 11.797 1.00 94.06 133 CYS A C 1
ATOM 1051 O O . CYS A 1 133 ? -1.464 8.005 12.927 1.00 94.06 133 CYS A O 1
ATOM 1053 N N . PHE A 1 134 ? -1.828 8.118 10.710 1.00 95.44 134 PHE A N 1
ATOM 1054 C CA . PHE A 1 134 ? -2.668 9.313 10.764 1.00 95.44 134 PHE A CA 1
ATOM 1055 C C . PHE A 1 134 ? -3.926 9.058 11.598 1.00 95.44 134 PHE A C 1
ATOM 1057 O O . PHE A 1 134 ? -4.231 9.851 12.483 1.00 95.44 134 PHE A O 1
ATOM 1064 N N . GLN A 1 135 ? -4.615 7.933 11.372 1.00 95.31 135 GLN A N 1
ATOM 1065 C CA . GLN A 1 135 ? -5.846 7.608 12.103 1.00 95.31 135 GLN A CA 1
ATOM 1066 C C . GLN A 1 135 ? -5.598 7.423 13.599 1.00 95.31 135 GLN A C 1
ATOM 1068 O O . GLN A 1 135 ? -6.365 7.930 14.413 1.00 95.31 135 GLN A O 1
ATOM 1073 N N . ALA A 1 136 ? -4.494 6.773 13.974 1.00 94.75 136 ALA A N 1
ATOM 1074 C CA . ALA A 1 136 ? -4.110 6.608 15.373 1.00 94.75 136 ALA A CA 1
ATOM 1075 C C . ALA A 1 136 ? -3.886 7.955 16.074 1.00 94.75 136 ALA A C 1
ATOM 1077 O O . ALA A 1 136 ? -4.367 8.179 17.185 1.00 94.75 136 ALA A O 1
ATOM 1078 N N . ILE A 1 137 ? -3.176 8.870 15.408 1.00 94.88 137 ILE A N 1
ATOM 1079 C CA . ILE A 1 137 ? -2.901 10.204 15.946 1.00 94.88 137 ILE A CA 1
ATOM 1080 C C . ILE A 1 137 ? -4.184 11.032 15.993 1.00 94.88 137 ILE A C 1
ATOM 1082 O O . ILE A 1 137 ? -4.448 11.659 17.015 1.00 94.88 137 ILE A O 1
ATOM 1086 N N . LYS A 1 138 ? -5.006 11.004 14.935 1.00 95.12 138 LYS A N 1
ATOM 1087 C CA . LYS A 1 138 ? -6.296 11.703 14.895 1.00 95.12 138 LYS A CA 1
ATOM 1088 C C . LYS A 1 138 ? -7.202 11.241 16.033 1.00 95.12 138 LYS A C 1
ATOM 1090 O O . LYS A 1 138 ? -7.745 12.081 16.734 1.00 95.12 138 LYS A O 1
ATOM 1095 N N . PHE A 1 139 ? -7.312 9.932 16.252 1.00 93.94 139 PHE A N 1
ATOM 1096 C CA . PHE A 1 139 ? -8.137 9.358 17.314 1.00 93.94 139 PHE A CA 1
ATOM 1097 C C . PHE A 1 139 ? -7.690 9.810 18.711 1.00 93.94 139 PHE A C 1
ATOM 1099 O O . PHE A 1 139 ? -8.510 10.237 19.518 1.00 93.94 139 PHE A O 1
ATOM 1106 N N . ALA A 1 140 ? -6.389 9.760 19.002 1.00 92.94 140 ALA A N 1
ATOM 1107 C CA . ALA A 1 140 ? -5.886 10.069 20.340 1.00 92.94 140 ALA A CA 1
ATOM 1108 C C . ALA A 1 140 ? -5.654 11.569 20.598 1.00 92.94 140 ALA A C 1
ATOM 1110 O O . ALA A 1 140 ? -5.781 12.035 21.732 1.00 92.94 140 ALA A O 1
ATOM 1111 N N . LYS A 1 141 ? -5.255 12.333 19.575 1.00 94.19 141 LYS A N 1
ATOM 1112 C CA . LYS A 1 141 ? -4.905 13.756 19.689 1.00 94.19 141 LYS A CA 1
ATOM 1113 C C . LYS A 1 141 ? -5.123 14.493 18.349 1.00 94.19 141 LYS A C 1
ATOM 1115 O O . LYS A 1 141 ? -4.146 14.847 17.686 1.00 94.19 141 LYS A O 1
ATOM 1120 N N . PRO A 1 142 ? -6.379 14.818 17.973 1.00 94.25 142 PRO A N 1
ATOM 1121 C CA . PRO A 1 142 ? -6.718 15.444 16.684 1.00 94.25 142 PRO A CA 1
ATOM 1122 C C . PRO A 1 142 ? -5.899 16.699 16.341 1.00 94.25 142 PRO A C 1
ATOM 1124 O O . PRO A 1 142 ? -5.535 16.924 15.188 1.00 94.25 142 PRO A O 1
ATOM 1127 N N . LYS A 1 143 ? -5.536 17.498 17.352 1.00 95.38 143 LYS A N 1
ATOM 1128 C CA . LYS A 1 143 ? -4.735 18.723 17.184 1.00 95.38 143 LYS A CA 1
ATOM 1129 C C . LYS A 1 143 ? -3.334 18.479 16.613 1.00 95.38 143 LYS A C 1
ATOM 1131 O O . LYS A 1 143 ? -2.798 19.377 15.974 1.00 95.38 143 LYS A O 1
ATOM 1136 N N . LEU A 1 144 ? -2.752 17.287 16.794 1.00 95.44 144 LEU A N 1
ATOM 1137 C CA . LEU A 1 144 ? -1.452 16.931 16.202 1.00 95.44 144 LEU A CA 1
ATOM 1138 C C . LEU A 1 144 ? -1.512 16.742 14.688 1.00 95.44 144 LEU A C 1
ATOM 1140 O O . LEU A 1 144 ? -0.487 16.832 14.022 1.00 95.44 144 LEU A O 1
ATOM 1144 N N . VAL A 1 145 ? -2.702 16.497 14.148 1.00 95.88 145 VAL A N 1
ATOM 1145 C CA . VAL A 1 145 ? -2.962 16.455 12.705 1.00 95.88 145 VAL A CA 1
ATOM 1146 C C . VAL A 1 145 ? -3.810 17.646 12.261 1.00 95.88 145 VAL A C 1
ATOM 1148 O O . VAL A 1 145 ? -4.464 17.594 11.223 1.00 95.88 145 VAL A O 1
ATOM 1151 N N . PHE A 1 146 ? -3.802 18.730 13.044 1.00 96.19 146 PHE A N 1
ATOM 1152 C CA . PHE A 1 146 ? -4.525 19.974 12.763 1.00 96.19 146 PHE A CA 1
ATOM 1153 C C . PHE A 1 146 ? -6.013 19.768 12.479 1.00 96.19 146 PHE A C 1
ATOM 1155 O O . PHE A 1 146 ? -6.566 20.467 11.634 1.00 96.19 146 PHE A O 1
ATOM 1162 N N . GLU A 1 147 ? -6.611 18.775 13.145 1.00 94.88 147 GLU A N 1
ATOM 1163 C CA . GLU A 1 147 ? -8.029 18.421 13.026 1.00 94.88 147 GLU A CA 1
ATOM 1164 C C . GLU A 1 147 ? -8.466 18.105 11.585 1.00 94.88 147 GLU A C 1
ATOM 1166 O O . GLU A 1 147 ? -9.652 18.145 11.284 1.00 94.88 147 GLU A O 1
ATOM 1171 N N . CYS A 1 148 ? -7.515 17.749 10.710 1.00 95.88 148 CYS A N 1
ATOM 1172 C CA . CYS A 1 148 ? -7.813 17.351 9.338 1.00 95.88 148 CYS A CA 1
ATOM 1173 C C . CYS A 1 148 ? -8.646 16.065 9.328 1.00 95.88 148 CYS A C 1
ATOM 1175 O O . CYS A 1 148 ? -8.458 15.161 10.156 1.00 95.88 148 CYS A O 1
ATOM 1177 N N . ASP A 1 149 ? -9.534 15.956 8.351 1.00 92.88 149 ASP A N 1
ATOM 1178 C CA . ASP A 1 149 ? -10.426 14.822 8.208 1.00 92.88 149 ASP A CA 1
ATOM 1179 C C . ASP A 1 149 ? -9.691 13.557 7.787 1.00 92.88 149 ASP A C 1
ATOM 1181 O O . ASP A 1 149 ? -9.969 12.473 8.314 1.00 92.88 149 ASP A O 1
ATOM 1185 N N . ASP A 1 150 ? -8.730 13.702 6.882 1.00 93.25 150 ASP A N 1
ATOM 1186 C CA . ASP A 1 150 ? -7.921 12.620 6.357 1.00 93.25 150 ASP A CA 1
ATOM 1187 C C . ASP A 1 150 ? -6.472 13.057 6.073 1.00 93.25 150 ASP A C 1
ATOM 1189 O O . ASP A 1 150 ? -6.078 14.221 6.206 1.00 93.25 150 ASP A O 1
ATOM 1193 N N . TYR A 1 151 ? -5.638 12.077 5.720 1.00 94.56 151 TYR A N 1
ATOM 1194 C CA . TYR A 1 151 ? -4.247 12.340 5.372 1.00 94.56 151 TYR A CA 1
ATOM 1195 C C . TYR A 1 151 ? -4.092 13.213 4.110 1.00 94.56 151 TYR A C 1
ATOM 1197 O O . TYR A 1 151 ? -3.250 14.111 4.148 1.00 94.56 151 TYR A O 1
ATOM 1205 N N . PRO A 1 152 ? -4.847 13.000 3.006 1.00 93.44 152 PRO A N 1
ATOM 1206 C CA . PRO A 1 152 ? -4.843 13.908 1.858 1.00 93.44 152 PRO A CA 1
ATOM 1207 C C . PRO A 1 152 ? -5.061 15.386 2.205 1.00 93.44 152 PRO A C 1
ATOM 1209 O O . PRO A 1 152 ? -4.337 16.232 1.676 1.00 93.44 152 PRO A O 1
ATOM 1212 N N . GLU A 1 153 ? -5.998 15.711 3.096 1.00 95.44 153 GLU A N 1
ATOM 1213 C CA . GLU A 1 153 ? -6.208 17.079 3.576 1.00 95.44 153 GLU A CA 1
ATOM 1214 C C . GLU A 1 153 ? -4.987 17.583 4.353 1.00 95.44 153 GLU A C 1
ATOM 1216 O O . GLU A 1 153 ? -4.461 18.657 4.057 1.00 95.44 153 GLU A O 1
ATOM 1221 N N . PHE A 1 154 ? -4.476 16.776 5.288 1.00 96.69 154 PHE A N 1
ATOM 1222 C CA . PHE A 1 154 ? -3.293 17.120 6.077 1.00 96.69 154 PHE A CA 1
ATOM 1223 C C . PHE A 1 154 ? -2.073 17.427 5.202 1.00 96.69 154 PHE A C 1
ATOM 1225 O O . PHE A 1 154 ? -1.436 18.466 5.364 1.00 96.69 154 PHE A O 1
ATOM 1232 N N . ILE A 1 155 ? -1.743 16.548 4.251 1.00 96.44 155 ILE A N 1
ATOM 1233 C CA . ILE A 1 155 ? -0.551 16.715 3.413 1.00 96.44 155 ILE A CA 1
ATOM 1234 C C . ILE A 1 155 ? -0.717 17.840 2.384 1.00 96.44 155 ILE A C 1
ATOM 1236 O O . ILE A 1 155 ? 0.279 18.443 1.988 1.00 96.44 155 ILE A O 1
ATOM 1240 N N . SER A 1 156 ? -1.954 18.177 1.998 1.00 96.75 156 SER A N 1
ATOM 1241 C CA . SER A 1 156 ? -2.228 19.289 1.075 1.00 96.75 156 SER A CA 1
ATOM 1242 C C . SER A 1 156 ? -1.833 20.653 1.652 1.00 96.75 156 SER A C 1
ATOM 1244 O O . SER A 1 156 ? -1.602 21.584 0.890 1.00 96.75 156 SER A O 1
ATOM 1246 N N . LYS A 1 157 ? -1.668 20.771 2.977 1.00 97.00 157 LYS A N 1
ATOM 1247 C CA . LYS A 1 157 ? -1.108 21.975 3.620 1.00 97.00 157 LYS A CA 1
ATOM 1248 C C . LYS A 1 157 ? 0.375 22.198 3.297 1.00 97.00 157 LYS A C 1
ATOM 1250 O O . LYS A 1 157 ? 0.874 23.304 3.469 1.00 97.00 157 LYS A O 1
ATOM 1255 N N . TYR A 1 158 ? 1.072 21.158 2.837 1.00 96.44 158 TYR A N 1
ATOM 1256 C CA . TYR A 1 158 ? 2.523 21.154 2.629 1.00 96.44 158 TYR A CA 1
ATOM 1257 C C . TYR A 1 158 ? 2.934 20.937 1.174 1.00 96.44 158 TYR A C 1
ATOM 1259 O O . TYR A 1 158 ? 4.115 21.044 0.844 1.00 96.44 158 TYR A O 1
ATOM 1267 N N . THR A 1 159 ? 1.990 20.575 0.303 1.00 95.00 159 THR A N 1
ATOM 1268 C CA . THR A 1 159 ? 2.253 20.380 -1.120 1.00 95.00 159 THR A CA 1
ATOM 1269 C C . THR A 1 159 ? 0.975 20.371 -1.950 1.00 95.00 159 THR A C 1
ATOM 1271 O O . THR A 1 159 ? -0.040 19.799 -1.559 1.00 95.00 159 THR A O 1
ATOM 1274 N N . GLU A 1 160 ? 1.065 20.918 -3.158 1.00 94.06 160 GLU A N 1
ATOM 1275 C CA . GLU A 1 160 ? 0.014 20.839 -4.176 1.00 94.06 160 GLU A CA 1
ATOM 1276 C C . GLU A 1 160 ? 0.209 19.642 -5.128 1.00 94.06 160 GLU A C 1
ATOM 1278 O O . GLU A 1 160 ? -0.652 19.337 -5.953 1.00 94.06 160 GLU A O 1
ATOM 1283 N N . HIS A 1 161 ? 1.336 18.928 -5.021 1.00 94.12 161 HIS A N 1
ATOM 1284 C CA . HIS A 1 161 ? 1.720 17.902 -5.985 1.00 94.12 161 HIS A CA 1
ATOM 1285 C C . HIS A 1 161 ? 1.141 16.525 -5.642 1.00 94.12 161 HIS A C 1
ATOM 1287 O O . HIS A 1 161 ? 1.522 15.883 -4.659 1.00 94.12 161 HIS A O 1
ATOM 1293 N N . ASP A 1 162 ? 0.294 16.000 -6.530 1.00 93.00 162 ASP A N 1
ATOM 1294 C CA . ASP A 1 162 ? -0.352 14.688 -6.379 1.00 93.00 162 ASP A CA 1
ATOM 1295 C C . ASP A 1 162 ? 0.617 13.527 -6.164 1.00 93.00 162 ASP A C 1
ATOM 1297 O O . ASP A 1 162 ? 0.312 12.591 -5.420 1.00 93.00 162 ASP A O 1
ATOM 1301 N N . VAL A 1 163 ? 1.801 13.593 -6.783 1.00 93.56 163 VAL A N 1
ATOM 1302 C CA . VAL A 1 163 ? 2.839 12.568 -6.627 1.00 93.56 163 VAL A CA 1
ATOM 1303 C C . VAL A 1 163 ? 3.264 12.410 -5.164 1.00 93.56 163 VAL A C 1
ATOM 1305 O O . VAL A 1 163 ? 3.588 11.303 -4.737 1.00 93.56 163 VAL A O 1
ATOM 1308 N N . LEU A 1 164 ? 3.223 13.495 -4.384 1.00 93.19 164 LEU A N 1
ATOM 1309 C CA . LEU A 1 164 ? 3.529 13.492 -2.958 1.00 93.19 164 LEU A CA 1
ATOM 1310 C C . LEU A 1 164 ? 2.299 13.116 -2.131 1.00 93.19 164 LEU A C 1
ATOM 1312 O O . LEU A 1 164 ? 2.406 12.254 -1.261 1.00 93.19 164 LEU A O 1
ATOM 1316 N N . ARG A 1 165 ? 1.119 13.665 -2.453 1.00 92.81 165 ARG A N 1
ATOM 1317 C CA . ARG A 1 165 ? -0.133 13.342 -1.740 1.00 92.81 165 ARG A CA 1
ATOM 1318 C C . ARG A 1 165 ? -0.472 11.850 -1.773 1.00 92.81 165 ARG A C 1
ATOM 1320 O O . ARG A 1 165 ? -0.963 11.302 -0.792 1.00 92.81 165 ARG A O 1
ATOM 1327 N N . LYS A 1 166 ? -0.180 11.178 -2.892 1.00 90.81 166 LYS A N 1
ATOM 1328 C CA . LYS A 1 166 ? -0.409 9.733 -3.082 1.00 90.81 166 LYS A CA 1
ATOM 1329 C C . LYS A 1 166 ? 0.794 8.855 -2.698 1.00 90.81 166 LYS A C 1
ATOM 1331 O O . LYS A 1 166 ? 0.738 7.635 -2.877 1.00 90.81 166 LYS A O 1
ATOM 1336 N N . SER A 1 167 ? 1.887 9.439 -2.204 1.00 89.12 167 SER A N 1
ATOM 1337 C CA . SER A 1 167 ? 3.092 8.704 -1.803 1.00 89.12 167 SER A CA 1
ATOM 1338 C C . SER A 1 167 ? 2.881 8.014 -0.456 1.00 89.12 167 SER A C 1
ATOM 1340 O O . SER A 1 167 ? 2.648 8.669 0.559 1.00 89.12 167 SER A O 1
ATOM 1342 N N . LYS A 1 168 ? 3.017 6.684 -0.409 1.00 83.69 168 LYS A N 1
ATOM 1343 C CA . LYS A 1 168 ? 2.812 5.905 0.829 1.00 83.69 168 LYS A CA 1
ATOM 1344 C C . LYS A 1 168 ? 3.894 6.179 1.875 1.00 83.69 168 LYS A C 1
ATOM 1346 O O . LYS A 1 168 ? 3.645 6.115 3.074 1.00 83.69 168 LYS A O 1
ATOM 1351 N N . THR A 1 169 ? 5.099 6.493 1.415 1.00 86.25 169 THR A N 1
ATOM 1352 C CA . THR A 1 169 ? 6.276 6.638 2.280 1.00 86.25 169 THR A CA 1
ATOM 1353 C C . THR A 1 169 ? 6.305 7.987 3.002 1.00 86.25 169 THR A C 1
ATOM 1355 O O . THR A 1 169 ? 6.895 8.091 4.072 1.00 86.25 169 THR A O 1
ATOM 1358 N N . ILE A 1 170 ? 5.662 9.025 2.456 1.00 90.38 170 ILE A N 1
ATOM 1359 C CA . ILE A 1 170 ? 5.670 10.369 3.057 1.00 90.38 170 ILE A CA 1
ATOM 1360 C C . ILE A 1 170 ? 4.895 10.383 4.373 1.00 90.38 170 ILE A C 1
ATOM 1362 O O . ILE A 1 170 ? 5.425 10.871 5.368 1.00 90.38 170 ILE A O 1
ATOM 1366 N N . ALA A 1 171 ? 3.701 9.783 4.410 1.00 85.94 171 ALA A N 1
ATOM 1367 C CA . ALA A 1 171 ? 2.907 9.668 5.634 1.00 85.94 171 ALA A CA 1
ATOM 1368 C C . ALA A 1 171 ? 3.718 9.026 6.768 1.00 85.94 171 ALA A C 1
ATOM 1370 O O . ALA A 1 171 ? 3.793 9.559 7.873 1.00 85.94 171 ALA A O 1
ATOM 1371 N N . HIS A 1 172 ? 4.388 7.912 6.463 1.00 86.38 172 HIS A N 1
ATOM 1372 C CA . HIS A 1 172 ? 5.218 7.196 7.425 1.00 86.38 172 HIS A CA 1
ATOM 1373 C C . HIS A 1 172 ? 6.377 8.053 7.954 1.00 86.38 172 HIS A C 1
ATOM 1375 O O . HIS A 1 172 ? 6.594 8.102 9.160 1.00 86.38 172 HIS A O 1
ATOM 1381 N N . LEU A 1 173 ? 7.090 8.763 7.073 1.00 90.69 173 LEU A N 1
ATOM 1382 C CA . LEU A 1 173 ? 8.231 9.604 7.459 1.00 90.69 173 LEU A CA 1
ATOM 1383 C C . LEU A 1 173 ? 7.832 10.809 8.320 1.00 90.69 173 LEU A C 1
ATOM 1385 O O . LEU A 1 173 ? 8.602 11.215 9.185 1.00 90.69 173 LEU A O 1
ATOM 1389 N N . ILE A 1 174 ? 6.649 11.386 8.097 1.00 92.81 174 ILE A N 1
ATOM 1390 C CA . ILE A 1 174 ? 6.154 12.498 8.920 1.00 92.81 174 ILE A CA 1
ATOM 1391 C C . ILE A 1 174 ? 5.848 12.002 10.337 1.00 92.81 174 ILE A C 1
ATOM 1393 O O . ILE A 1 174 ? 6.294 12.591 11.322 1.00 92.81 174 ILE A O 1
ATOM 1397 N N . PHE A 1 175 ? 5.122 10.888 10.452 1.00 91.75 175 PHE A N 1
ATOM 1398 C CA . PHE A 1 175 ? 4.632 10.397 11.742 1.00 91.75 175 PHE A CA 1
ATOM 1399 C C . PHE A 1 175 ? 5.620 9.501 12.501 1.00 91.75 175 PHE A C 1
ATOM 1401 O O . PHE A 1 175 ? 5.401 9.226 13.681 1.00 91.75 175 PHE A O 1
ATOM 1408 N N . SER A 1 176 ? 6.745 9.105 11.894 1.00 88.12 176 SER A N 1
ATOM 1409 C CA . SER A 1 176 ? 7.816 8.375 12.591 1.00 88.12 176 SER A CA 1
ATOM 1410 C C . SER A 1 176 ? 8.519 9.207 13.670 1.00 88.12 176 SER A C 1
ATOM 1412 O O . SER A 1 176 ? 9.228 8.651 14.501 1.00 88.12 176 SER A O 1
ATOM 1414 N N . GLY A 1 177 ? 8.352 10.536 13.661 1.00 83.56 177 GLY A N 1
ATOM 1415 C CA . GLY A 1 177 ? 8.846 11.430 14.716 1.00 83.56 177 GLY A CA 1
ATOM 1416 C C . GLY A 1 177 ? 7.978 11.469 15.982 1.00 83.56 177 GLY A C 1
ATOM 1417 O O . GLY A 1 177 ? 8.352 12.133 16.948 1.00 83.56 177 GLY A O 1
ATOM 1418 N N . LEU A 1 178 ? 6.826 10.795 15.970 1.00 91.06 178 LEU A N 1
ATOM 1419 C CA . LEU A 1 178 ? 5.951 10.584 17.123 1.00 91.06 178 LEU A CA 1
ATOM 1420 C C . LEU A 1 178 ? 6.149 9.167 17.684 1.00 91.06 178 LEU A C 1
ATOM 1422 O O . LEU A 1 178 ? 6.709 8.300 17.017 1.00 91.06 178 LEU A O 1
ATOM 1426 N N . ASN A 1 179 ? 5.646 8.905 18.891 1.00 93.44 179 ASN A N 1
ATOM 1427 C CA . ASN A 1 179 ? 5.731 7.602 19.550 1.00 93.44 179 ASN A CA 1
ATOM 1428 C C . ASN A 1 179 ? 5.046 6.511 18.707 1.00 93.44 179 ASN A C 1
ATOM 1430 O O . ASN A 1 179 ? 3.820 6.394 18.681 1.00 93.44 179 ASN A O 1
ATOM 1434 N N . SER A 1 180 ? 5.855 5.729 17.991 1.00 92.12 180 SER A N 1
ATOM 1435 C CA . SER A 1 180 ? 5.406 4.690 17.062 1.00 92.12 180 SER A CA 1
ATOM 1436 C C . SER A 1 180 ? 4.777 3.494 17.774 1.00 92.12 180 SER A C 1
ATOM 1438 O O . SER A 1 180 ? 3.846 2.896 17.239 1.00 92.12 180 SER A O 1
ATOM 1440 N N . ASN A 1 181 ? 5.232 3.176 18.989 1.00 92.06 181 ASN A N 1
ATOM 1441 C CA . ASN A 1 181 ? 4.655 2.104 19.798 1.00 92.06 181 ASN A CA 1
ATOM 1442 C C . ASN A 1 181 ? 3.224 2.460 20.201 1.00 92.06 181 ASN A C 1
ATOM 1444 O O . ASN A 1 181 ? 2.312 1.680 19.943 1.00 92.06 181 ASN A O 1
ATOM 1448 N N . LEU A 1 182 ? 3.013 3.677 20.715 1.00 93.62 182 LEU A N 1
ATOM 1449 C CA . LEU A 1 182 ? 1.677 4.163 21.063 1.00 93.62 182 LEU A CA 1
ATOM 1450 C C . LEU A 1 182 ? 0.749 4.185 19.840 1.00 93.62 182 LEU A C 1
ATOM 1452 O O . LEU A 1 182 ? -0.405 3.776 19.935 1.00 93.62 182 LEU A O 1
ATOM 1456 N N . GLN A 1 183 ? 1.249 4.611 18.674 1.00 94.69 183 GLN A N 1
ATOM 1457 C CA . GLN A 1 183 ? 0.475 4.548 17.428 1.00 94.69 183 GLN A CA 1
ATOM 1458 C C . GLN A 1 183 ? 0.016 3.114 17.122 1.00 94.69 183 GLN A C 1
ATOM 1460 O O . GLN A 1 183 ? -1.166 2.906 16.861 1.00 94.69 183 GLN A O 1
ATOM 1465 N N . GLN A 1 184 ? 0.913 2.124 17.184 1.00 93.50 184 GLN A N 1
ATOM 1466 C CA . GLN A 1 184 ? 0.564 0.720 16.936 1.00 93.50 184 GLN A CA 1
ATOM 1467 C C . GLN A 1 184 ? -0.409 0.155 17.978 1.00 93.50 184 GLN A C 1
ATOM 1469 O O . GLN A 1 184 ? -1.268 -0.649 17.624 1.00 93.50 184 GLN A O 1
ATOM 1474 N N . GLU A 1 185 ? -0.287 0.554 19.245 1.00 93.75 185 GLU A N 1
ATOM 1475 C CA . GLU A 1 185 ? -1.202 0.145 20.317 1.00 93.75 185 GLU A CA 1
ATOM 1476 C C . GLU A 1 185 ? -2.612 0.700 20.094 1.00 93.75 185 GLU A C 1
ATOM 1478 O O . GLU A 1 185 ? -3.583 -0.047 20.198 1.00 93.75 185 GLU A O 1
ATOM 1483 N N . ILE A 1 186 ? -2.731 1.970 19.693 1.00 95.00 186 ILE A N 1
ATOM 1484 C CA . ILE A 1 186 ? -4.016 2.583 19.331 1.00 95.00 186 ILE A CA 1
ATOM 1485 C C . ILE A 1 186 ? -4.641 1.868 18.128 1.00 95.00 186 ILE A C 1
ATOM 1487 O O . ILE A 1 186 ? -5.820 1.520 18.166 1.00 95.00 186 ILE A O 1
ATOM 1491 N N . GLN A 1 187 ? -3.865 1.620 17.067 1.00 95.38 187 GLN A N 1
ATOM 1492 C CA . GLN A 1 187 ? -4.355 0.895 15.887 1.00 95.38 187 GLN A CA 1
ATOM 1493 C C . GLN A 1 187 ? -4.866 -0.494 16.285 1.00 95.38 187 GLN A C 1
ATOM 1495 O O . GLN A 1 187 ? -5.987 -0.873 15.945 1.00 95.38 187 GLN A O 1
ATOM 1500 N N . PHE A 1 188 ? -4.077 -1.214 17.086 1.00 94.31 188 PHE A N 1
ATOM 1501 C CA . PHE A 1 188 ? -4.431 -2.542 17.566 1.00 94.31 188 PHE A CA 1
ATOM 1502 C C . PHE A 1 188 ? -5.682 -2.525 18.451 1.00 94.31 188 PHE A C 1
ATOM 1504 O O . PHE A 1 188 ? -6.520 -3.410 18.331 1.00 94.31 188 PHE A O 1
ATOM 1511 N N . HIS A 1 189 ? -5.864 -1.505 19.291 1.00 94.38 189 HIS A N 1
ATOM 1512 C CA . HIS A 1 189 ? -7.084 -1.331 20.077 1.00 94.38 189 HIS A CA 1
ATOM 1513 C C . HIS A 1 189 ? -8.330 -1.145 19.206 1.00 94.38 189 HIS A C 1
ATOM 1515 O O . HIS A 1 189 ? -9.357 -1.784 19.451 1.00 94.38 189 HIS A O 1
ATOM 1521 N N . ILE A 1 190 ? -8.230 -0.328 18.156 1.00 95.06 190 ILE A N 1
ATOM 1522 C CA . ILE A 1 190 ? -9.312 -0.158 17.181 1.00 95.06 190 ILE A CA 1
ATOM 1523 C C . ILE A 1 190 ? -9.626 -1.509 16.514 1.00 95.06 190 ILE A C 1
ATOM 1525 O O . ILE A 1 190 ? -10.786 -1.91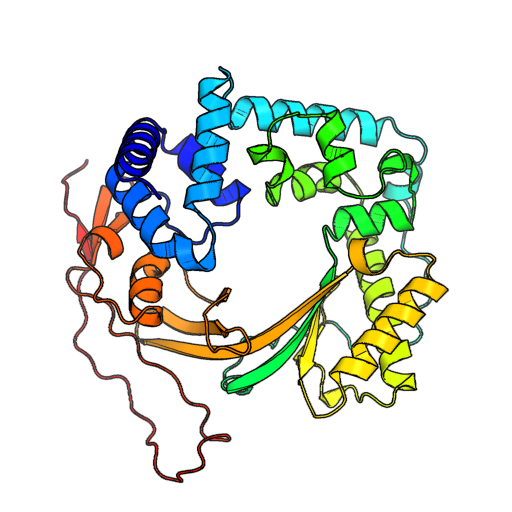1 16.457 1.00 95.06 190 ILE A O 1
ATOM 1529 N N . MET A 1 191 ? -8.603 -2.259 16.090 1.00 95.38 191 MET A N 1
ATOM 1530 C CA . MET A 1 191 ? -8.765 -3.589 15.486 1.00 95.38 191 MET A CA 1
ATOM 1531 C C . MET A 1 191 ? -9.371 -4.626 16.448 1.00 95.38 191 MET A C 1
ATOM 1533 O O . MET A 1 191 ? -10.232 -5.412 16.052 1.00 95.38 191 MET A O 1
ATOM 1537 N N . CYS A 1 192 ? -8.989 -4.612 17.726 1.00 94.38 192 CYS A N 1
ATOM 1538 C CA . CYS A 1 192 ? -9.600 -5.455 18.755 1.00 94.38 192 CYS A CA 1
ATOM 1539 C C . CYS A 1 192 ? -11.074 -5.107 18.984 1.00 94.38 192 CYS A C 1
ATOM 1541 O O . CYS A 1 192 ? -11.888 -6.007 19.164 1.00 94.38 192 CYS A O 1
ATOM 1543 N N . THR A 1 193 ? -11.443 -3.827 18.901 1.00 94.75 193 THR A N 1
ATOM 1544 C CA . THR A 1 193 ? -12.848 -3.407 19.000 1.00 94.75 193 THR A CA 1
ATOM 1545 C C . THR A 1 193 ? -13.678 -4.017 17.863 1.00 94.75 193 THR A C 1
ATOM 1547 O O . THR A 1 193 ? -14.778 -4.509 18.103 1.00 94.75 193 THR A O 1
ATOM 1550 N N . ILE A 1 194 ? -13.132 -4.098 16.642 1.00 95.56 194 ILE A N 1
ATOM 1551 C CA . ILE A 1 194 ? -13.787 -4.804 15.524 1.00 95.56 194 ILE A CA 1
ATOM 1552 C C . ILE A 1 194 ? -13.998 -6.283 15.870 1.00 95.56 194 ILE A C 1
ATOM 1554 O O . ILE A 1 194 ? -15.095 -6.803 15.672 1.00 95.56 194 ILE A O 1
ATOM 1558 N N . LEU A 1 195 ? -12.990 -6.960 16.436 1.00 94.44 195 LEU A N 1
ATOM 1559 C CA . LEU A 1 195 ? -13.118 -8.359 16.870 1.00 94.44 195 LEU A CA 1
ATOM 1560 C C . LEU A 1 195 ? -14.198 -8.558 17.940 1.00 94.44 195 LEU A C 1
ATOM 1562 O O . LEU A 1 195 ? -14.895 -9.573 17.918 1.00 94.44 195 LEU A O 1
ATOM 1566 N N . GLU A 1 196 ? -14.349 -7.616 18.871 1.00 93.94 196 GLU A N 1
ATOM 1567 C CA . GLU A 1 196 ? -15.398 -7.660 19.895 1.00 93.94 196 GLU A CA 1
ATOM 1568 C C . GLU A 1 196 ? -16.798 -7.562 19.280 1.00 93.94 196 GLU A C 1
ATOM 1570 O O . GLU A 1 196 ? -17.716 -8.253 19.723 1.00 93.94 196 GLU A O 1
ATOM 1575 N N . HIS A 1 197 ? -16.988 -6.740 18.245 1.00 95.81 197 HIS A N 1
ATOM 1576 C CA . HIS A 1 197 ? -18.273 -6.684 17.546 1.00 95.81 197 HIS A CA 1
ATOM 1577 C C . HIS A 1 197 ? -18.500 -7.880 16.626 1.00 95.81 197 HIS A C 1
ATOM 1579 O O . HIS A 1 197 ? -19.619 -8.377 16.563 1.00 95.81 197 HIS A O 1
ATOM 1585 N N . LEU A 1 198 ? -17.459 -8.397 15.974 1.00 95.38 198 LEU A N 1
ATOM 1586 C CA . LEU A 1 198 ? -17.549 -9.636 15.200 1.00 95.38 198 LEU A CA 1
ATOM 1587 C C . LEU A 1 198 ? -18.003 -10.816 16.068 1.00 95.38 198 LEU A C 1
ATOM 1589 O O . LEU A 1 198 ? -18.854 -11.596 15.643 1.00 95.38 198 LEU A O 1
ATOM 1593 N N . ASP A 1 199 ? -17.501 -10.904 17.301 1.00 93.56 199 ASP A N 1
ATOM 1594 C CA . ASP A 1 199 ? -17.921 -11.913 18.277 1.00 93.56 199 ASP A CA 1
ATOM 1595 C C . ASP A 1 199 ? -19.424 -11.823 18.586 1.00 93.56 199 ASP A C 1
ATOM 1597 O O . ASP A 1 199 ? -20.133 -12.828 18.547 1.00 93.56 199 ASP A O 1
ATOM 1601 N N . LYS A 1 200 ? -19.935 -10.600 18.793 1.00 94.50 200 LYS A N 1
ATOM 1602 C CA . LYS A 1 200 ? -21.368 -10.331 19.016 1.00 94.50 200 LYS A CA 1
ATOM 1603 C C . LYS A 1 200 ? -22.229 -10.696 17.802 1.00 94.50 200 LYS A C 1
ATOM 1605 O O . LYS A 1 200 ? -23.354 -11.153 17.977 1.00 94.50 200 LYS A O 1
ATOM 1610 N N . GLU A 1 201 ? -21.695 -10.561 16.588 1.00 94.44 201 GLU A N 1
ATOM 1611 C CA . GLU A 1 201 ? -22.337 -11.024 15.344 1.00 94.44 201 GLU A CA 1
ATOM 1612 C C . GLU A 1 201 ? -22.218 -12.557 15.142 1.00 94.44 201 GLU A C 1
ATOM 1614 O O . GLU A 1 201 ? -22.691 -13.122 14.145 1.00 94.44 201 GLU A O 1
ATOM 1619 N N . GLY A 1 202 ? -21.577 -13.270 16.075 1.00 92.19 202 GLY A N 1
ATOM 1620 C CA . GLY A 1 202 ? -21.372 -14.716 16.034 1.00 92.19 202 GLY A CA 1
ATOM 1621 C C . GLY A 1 202 ? -20.290 -15.159 15.046 1.00 92.19 202 GLY A C 1
ATOM 1622 O O . GLY A 1 202 ? -20.347 -16.281 14.536 1.00 92.19 202 GLY A O 1
ATOM 1623 N N . VAL A 1 203 ? -19.337 -14.283 14.716 1.00 91.69 203 VAL A N 1
ATOM 1624 C CA . VAL A 1 203 ? -18.150 -14.625 13.926 1.00 91.69 203 VAL A CA 1
ATOM 1625 C C . VAL A 1 203 ? -17.076 -15.188 14.854 1.00 91.69 203 VAL A C 1
ATOM 1627 O O . VAL A 1 203 ? -16.607 -14.513 15.764 1.00 91.69 203 VAL A O 1
ATOM 1630 N N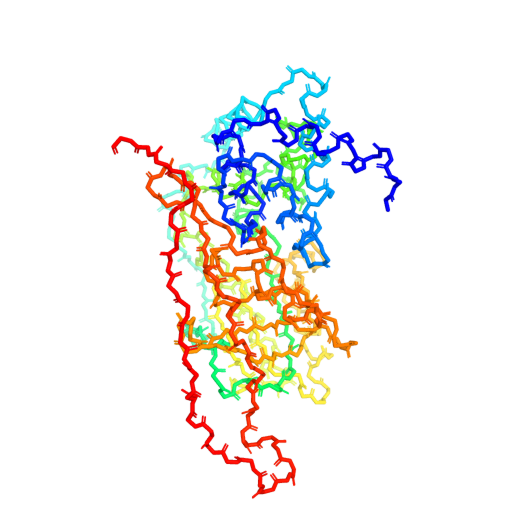 . ARG A 1 204 ? -16.691 -16.446 14.620 1.00 86.62 204 ARG A N 1
ATOM 1631 C CA . ARG A 1 204 ? -15.736 -17.174 15.464 1.00 86.62 204 ARG A CA 1
ATOM 1632 C C . ARG A 1 204 ? -14.285 -16.862 15.098 1.00 86.62 204 ARG A C 1
ATOM 1634 O O . ARG A 1 204 ? -13.938 -16.669 13.940 1.00 86.62 204 ARG A O 1
ATOM 1641 N N . ASP A 1 205 ? -13.403 -16.928 16.083 1.00 86.44 205 ASP A N 1
ATOM 1642 C CA . ASP A 1 205 ? -11.990 -16.559 15.923 1.00 86.44 205 ASP A CA 1
ATOM 1643 C C . 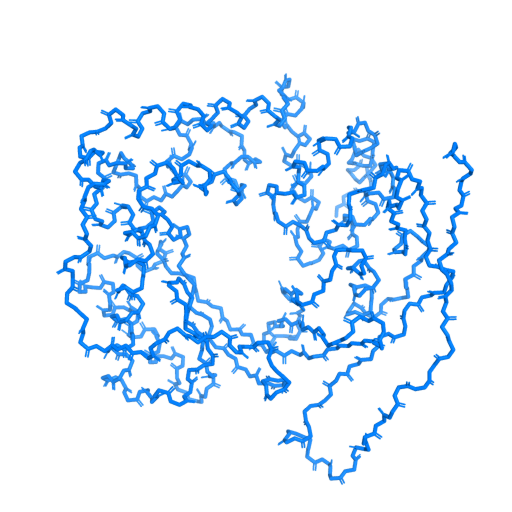ASP A 1 205 ? -11.184 -17.485 15.002 1.00 86.44 205 ASP A C 1
ATOM 1645 O O . ASP A 1 205 ? -10.139 -17.100 14.474 1.00 86.44 205 ASP A O 1
ATOM 1649 N N . ASN A 1 206 ? -11.659 -18.715 14.794 1.00 85.19 206 ASN A N 1
ATOM 1650 C CA . ASN A 1 206 ? -11.008 -19.693 13.926 1.00 85.19 206 ASN A CA 1
ATOM 1651 C C . ASN A 1 206 ? -11.070 -19.311 12.442 1.00 85.19 206 ASN A C 1
ATOM 1653 O O . ASN A 1 206 ? -10.325 -19.890 11.654 1.00 85.19 206 ASN A O 1
ATOM 1657 N N . ILE A 1 207 ? -11.933 -18.360 12.061 1.00 90.25 207 ILE A N 1
ATOM 1658 C CA . ILE A 1 207 ? -12.001 -17.883 10.679 1.00 90.25 207 ILE A CA 1
ATOM 1659 C C . ILE A 1 207 ? -11.096 -16.670 10.402 1.00 90.25 207 ILE A C 1
ATOM 1661 O O . ILE A 1 207 ? -11.050 -16.180 9.275 1.00 90.25 207 ILE A O 1
ATOM 1665 N N . VAL A 1 208 ? -10.353 -16.190 11.405 1.00 93.00 208 VAL A N 1
ATOM 1666 C CA . VAL A 1 208 ? -9.379 -15.101 11.254 1.00 93.00 208 VAL A CA 1
ATOM 1667 C C . VAL A 1 208 ? -8.056 -15.659 10.721 1.00 93.00 208 VAL A C 1
ATOM 1669 O O . VAL A 1 208 ? -7.367 -16.404 11.419 1.00 93.00 208 VAL A O 1
ATOM 1672 N N . ALA A 1 209 ? -7.692 -15.270 9.499 1.00 93.38 209 ALA A N 1
ATOM 1673 C CA . ALA A 1 209 ? -6.469 -15.694 8.812 1.00 93.38 209 ALA A CA 1
ATOM 1674 C C . ALA A 1 209 ? -5.277 -14.751 9.055 1.00 93.38 209 ALA A C 1
ATOM 1676 O O . ALA A 1 209 ? -4.128 -15.180 9.015 1.00 93.38 209 ALA A O 1
ATOM 1677 N N . GLN A 1 210 ? -5.524 -13.468 9.325 1.00 94.75 210 GLN A N 1
ATOM 1678 C CA . GLN A 1 210 ? -4.484 -12.506 9.701 1.00 94.75 210 GLN A CA 1
ATOM 1679 C C . GLN A 1 210 ? -5.055 -11.458 10.650 1.00 94.75 210 GLN A C 1
ATOM 1681 O O . GLN A 1 210 ? -6.201 -11.035 10.507 1.00 94.75 210 GLN A O 1
ATOM 1686 N N . PHE A 1 211 ? -4.235 -11.039 11.609 1.00 94.69 211 PHE A N 1
ATOM 1687 C CA . PHE A 1 211 ? -4.555 -9.986 12.558 1.00 94.69 211 PHE A CA 1
ATOM 1688 C C . PHE A 1 211 ? -3.287 -9.215 12.938 1.00 94.69 211 PHE A C 1
ATOM 1690 O O . PHE A 1 211 ? -2.435 -9.723 13.673 1.00 94.69 211 PHE A O 1
ATOM 1697 N N . THR A 1 212 ? -3.140 -8.001 12.417 1.00 94.31 212 THR A N 1
ATOM 1698 C CA . THR A 1 212 ? -2.037 -7.078 12.726 1.00 94.31 212 THR A CA 1
ATOM 1699 C C . THR A 1 212 ? -2.565 -5.869 13.505 1.00 94.31 212 THR A C 1
ATOM 1701 O O . THR A 1 212 ? -3.708 -5.857 13.956 1.00 94.31 212 THR A O 1
ATOM 1704 N N . SER A 1 213 ? -1.724 -4.854 13.732 1.00 93.25 213 SER A N 1
ATOM 1705 C CA . SER A 1 213 ? -2.185 -3.591 14.320 1.00 93.25 213 SER A CA 1
ATOM 1706 C C . SER A 1 213 ? -3.180 -2.857 13.424 1.00 93.25 213 SER A C 1
ATOM 1708 O O . SER A 1 213 ? -4.023 -2.143 13.944 1.00 93.25 213 SER A O 1
ATOM 1710 N N . ASP A 1 214 ? -3.100 -3.027 12.108 1.00 94.94 214 ASP A N 1
ATOM 1711 C CA . ASP A 1 214 ? -3.790 -2.206 11.112 1.00 94.94 214 ASP A CA 1
ATOM 1712 C C . ASP A 1 214 ? -4.545 -2.999 10.027 1.00 94.94 214 ASP A C 1
ATOM 1714 O O . ASP A 1 214 ? -5.212 -2.383 9.195 1.00 94.94 214 ASP A O 1
ATOM 1718 N N . GLU A 1 215 ? -4.479 -4.333 10.032 1.00 96.56 215 GLU A N 1
ATOM 1719 C CA . GLU A 1 215 ? -5.146 -5.211 9.063 1.00 96.56 215 GLU A CA 1
ATOM 1720 C C . GLU A 1 215 ? -5.778 -6.423 9.770 1.00 96.56 215 GLU A C 1
ATOM 1722 O O . GLU A 1 215 ? -5.137 -7.132 10.555 1.00 96.56 215 GLU A O 1
ATOM 1727 N N . LEU A 1 216 ? -7.041 -6.693 9.447 1.00 96.69 216 LEU A N 1
ATOM 1728 C CA . LEU A 1 216 ? -7.781 -7.888 9.839 1.00 96.69 216 LEU A CA 1
ATOM 1729 C C . LEU A 1 216 ? -8.237 -8.618 8.574 1.00 96.69 216 LEU A C 1
ATOM 1731 O O . LEU A 1 216 ? -8.934 -8.044 7.742 1.00 96.69 216 LEU A O 1
ATOM 1735 N N . VAL A 1 217 ? -7.871 -9.893 8.439 1.00 97.12 217 VAL A N 1
ATOM 1736 C CA . VAL A 1 217 ? -8.257 -10.721 7.290 1.00 97.12 217 VAL A CA 1
ATOM 1737 C C . VAL A 1 217 ? -8.984 -11.963 7.770 1.00 97.12 217 VAL A C 1
ATOM 1739 O O . VAL A 1 217 ? -8.483 -12.709 8.613 1.00 97.12 217 VAL A O 1
ATOM 1742 N N . ILE A 1 218 ? -10.167 -12.189 7.211 1.00 96.12 218 ILE A N 1
ATOM 1743 C CA . ILE A 1 218 ? -11.106 -13.226 7.640 1.00 96.12 218 ILE A CA 1
ATOM 1744 C C . ILE A 1 218 ? -11.534 -14.042 6.423 1.00 96.12 218 ILE A C 1
ATOM 1746 O O . ILE A 1 218 ? -11.667 -13.488 5.332 1.00 96.12 218 ILE A O 1
ATOM 1750 N N . TYR A 1 219 ? -11.767 -15.344 6.582 1.00 95.75 219 TYR A N 1
ATOM 1751 C CA . TYR A 1 219 ? -12.374 -16.145 5.520 1.00 95.75 219 TYR A CA 1
ATOM 1752 C C . TYR A 1 219 ? -13.765 -15.625 5.143 1.00 95.75 219 TYR A C 1
ATOM 1754 O O . TYR A 1 219 ? -14.599 -15.318 5.996 1.00 95.75 219 TYR A O 1
ATOM 1762 N N . ASN A 1 220 ? -14.024 -15.566 3.840 1.00 94.50 220 ASN A N 1
ATOM 1763 C CA . ASN A 1 220 ? -15.304 -15.148 3.288 1.00 94.50 220 ASN A CA 1
ATOM 1764 C C . ASN A 1 220 ? -16.277 -16.337 3.208 1.00 94.50 220 ASN A C 1
ATOM 1766 O O . ASN A 1 220 ? -16.470 -16.931 2.146 1.00 94.50 220 ASN A O 1
ATOM 1770 N N . GLU A 1 221 ? -16.857 -16.714 4.345 1.00 92.00 221 GLU A N 1
ATOM 1771 C CA . GLU A 1 221 ? -17.937 -17.706 4.408 1.00 92.00 221 GLU A CA 1
ATOM 1772 C C . GLU A 1 221 ? -19.317 -17.050 4.172 1.00 92.00 221 GLU A C 1
ATOM 1774 O O . GLU A 1 221 ? -19.468 -15.836 4.366 1.00 92.00 221 GLU A O 1
ATOM 1779 N N . PRO A 1 222 ? -20.356 -17.815 3.772 1.00 90.44 222 PRO A N 1
ATOM 1780 C CA . PRO A 1 222 ? -21.696 -17.273 3.550 1.00 90.44 222 PRO A CA 1
ATOM 1781 C C . PRO A 1 222 ? -22.211 -16.441 4.735 1.00 90.44 222 PRO A C 1
ATOM 1783 O O . PRO A 1 222 ? -22.236 -16.895 5.877 1.00 90.44 222 PRO A O 1
ATOM 1786 N N . GLY A 1 223 ? -22.628 -15.205 4.454 1.00 91.50 223 GLY A N 1
ATOM 1787 C CA . GLY A 1 223 ? -23.164 -14.273 5.451 1.00 91.50 223 GLY A CA 1
ATOM 1788 C C . GLY A 1 223 ? -22.122 -13.548 6.314 1.00 91.50 223 GLY A C 1
ATOM 1789 O O . GLY A 1 223 ? -22.493 -12.614 7.019 1.00 91.50 223 GLY A O 1
ATOM 1790 N N . VAL A 1 224 ? -20.830 -13.901 6.249 1.00 95.19 224 VAL A N 1
ATOM 1791 C CA . VAL A 1 224 ? -19.785 -13.235 7.055 1.00 95.19 224 VAL A CA 1
ATOM 1792 C C . VAL A 1 224 ? -19.571 -11.786 6.622 1.00 95.19 224 VAL A C 1
ATOM 1794 O O . VAL A 1 224 ? -19.368 -10.925 7.471 1.00 95.19 224 VAL A O 1
ATOM 1797 N N . TYR A 1 225 ? -19.674 -11.481 5.328 1.00 94.69 225 TYR A N 1
ATOM 1798 C CA . TYR A 1 225 ? -19.444 -10.123 4.826 1.00 94.69 225 TYR A CA 1
ATOM 1799 C C . TYR A 1 225 ? -20.385 -9.070 5.438 1.00 94.69 225 TYR A C 1
ATOM 1801 O O . TYR A 1 225 ? -19.930 -8.003 5.846 1.00 94.69 225 TYR A O 1
ATOM 1809 N N . GLU A 1 226 ? -21.677 -9.379 5.583 1.00 95.94 226 GLU A N 1
ATOM 1810 C CA . GLU A 1 226 ? -22.635 -8.461 6.220 1.00 95.94 226 GLU A CA 1
ATOM 1811 C C . GLU A 1 226 ? -22.371 -8.311 7.724 1.00 95.94 226 GLU A C 1
ATOM 1813 O O . GLU A 1 226 ? -22.441 -7.207 8.259 1.00 95.94 226 GLU A O 1
ATOM 1818 N N . LYS A 1 227 ? -21.944 -9.386 8.398 1.00 96.94 227 LYS A N 1
ATOM 1819 C CA . LYS A 1 227 ? -21.505 -9.321 9.801 1.00 96.94 227 LYS A CA 1
ATOM 1820 C C . LYS A 1 227 ? -20.270 -8.437 9.975 1.00 96.94 227 LYS A C 1
ATOM 1822 O O . LYS A 1 227 ? -20.196 -7.672 10.930 1.00 96.94 227 LYS A O 1
ATOM 1827 N N . VAL A 1 228 ? -19.320 -8.494 9.036 1.00 96.69 228 VAL A N 1
ATOM 1828 C CA . VAL A 1 228 ? -18.154 -7.596 9.026 1.00 96.69 228 VAL A CA 1
ATOM 1829 C C . VAL A 1 228 ? -18.596 -6.144 8.876 1.00 96.69 228 VAL A C 1
ATOM 1831 O O . VAL A 1 228 ? -18.147 -5.305 9.651 1.00 96.69 228 VAL A O 1
ATOM 1834 N N . LYS A 1 229 ? -19.517 -5.831 7.957 1.00 96.25 229 LYS A N 1
ATOM 1835 C CA . LYS A 1 229 ? -20.055 -4.465 7.826 1.00 96.25 229 LYS A CA 1
ATOM 1836 C C . LYS A 1 229 ? -20.728 -3.976 9.108 1.00 96.25 229 LYS A C 1
ATOM 1838 O O . LYS A 1 229 ? -20.453 -2.858 9.537 1.00 96.25 229 LYS A O 1
ATOM 1843 N N . ASN A 1 230 ? -21.565 -4.804 9.734 1.00 97.00 230 ASN A N 1
ATOM 1844 C CA . ASN A 1 230 ? -22.215 -4.471 11.004 1.00 97.00 230 ASN A CA 1
ATOM 1845 C C . ASN A 1 230 ? -21.188 -4.219 12.112 1.00 97.00 230 ASN A C 1
ATOM 1847 O O . ASN A 1 230 ? -21.305 -3.248 12.860 1.00 97.00 230 ASN A O 1
ATOM 1851 N N . ALA A 1 231 ? -20.160 -5.067 12.200 1.00 96.94 231 ALA A N 1
ATOM 1852 C CA . ALA A 1 231 ? -19.092 -4.905 13.172 1.00 96.94 231 ALA A CA 1
ATOM 1853 C C . ALA A 1 231 ? -18.332 -3.590 12.965 1.00 96.94 231 ALA A C 1
ATOM 1855 O O . ALA A 1 231 ? -18.167 -2.840 13.922 1.00 96.94 231 ALA A O 1
ATOM 1856 N N . LEU A 1 232 ? -17.958 -3.264 11.723 1.00 97.19 232 LEU A N 1
ATOM 1857 C CA . LEU A 1 232 ? -17.306 -1.994 11.390 1.00 97.19 232 LEU A CA 1
ATOM 1858 C C . LEU A 1 232 ? -18.186 -0.791 11.731 1.00 97.19 232 LEU A C 1
ATOM 1860 O O . LEU A 1 232 ? -17.705 0.157 12.345 1.00 97.19 232 LEU A O 1
ATOM 1864 N N . PHE A 1 233 ? -19.475 -0.839 11.386 1.00 97.25 233 PHE A N 1
ATOM 1865 C CA . PHE A 1 233 ? -20.423 0.224 11.712 1.00 97.25 233 PHE A CA 1
ATOM 1866 C C . PHE A 1 233 ? -20.507 0.464 13.224 1.00 97.25 233 PHE A C 1
ATOM 1868 O O . PHE A 1 233 ? -20.413 1.606 13.675 1.00 97.25 233 PHE A O 1
ATOM 1875 N N . ASN A 1 234 ? -20.632 -0.607 14.010 1.00 97.19 234 ASN A N 1
ATOM 1876 C CA . ASN A 1 234 ? -20.716 -0.510 15.464 1.00 97.19 234 ASN A CA 1
ATOM 1877 C C . ASN A 1 234 ? -19.397 -0.039 16.091 1.00 97.19 234 ASN A C 1
ATOM 1879 O O . ASN A 1 234 ? -19.429 0.849 16.937 1.00 97.19 234 ASN A O 1
ATOM 1883 N N . THR A 1 235 ? -18.244 -0.529 15.623 1.00 96.38 235 THR A N 1
ATOM 1884 C CA . THR A 1 235 ? -16.931 -0.016 16.046 1.00 96.38 235 THR A CA 1
ATOM 1885 C C . THR A 1 235 ? -16.808 1.478 15.773 1.00 96.38 235 THR A C 1
ATOM 1887 O O . THR A 1 235 ? -16.393 2.241 16.642 1.00 96.38 235 THR A O 1
ATOM 1890 N N . CYS A 1 236 ? -17.181 1.915 14.570 1.00 96.12 236 CYS A N 1
ATOM 1891 C CA . CYS A 1 236 ? -17.133 3.320 14.201 1.00 96.12 236 CYS A CA 1
ATOM 1892 C C . CYS A 1 236 ? -18.053 4.175 15.071 1.00 96.12 236 CYS A C 1
ATOM 1894 O O . CYS A 1 236 ? -17.642 5.241 15.520 1.00 96.12 236 CYS A O 1
ATOM 1896 N N . LYS A 1 237 ? -19.263 3.694 15.360 1.00 96.31 237 LYS A N 1
ATOM 1897 C CA . LYS A 1 237 ? -20.200 4.368 16.258 1.00 96.31 237 LYS A CA 1
ATOM 1898 C C . LYS A 1 237 ? -19.640 4.500 17.677 1.00 96.31 237 LYS A C 1
ATOM 1900 O O . LYS A 1 237 ? -19.680 5.595 18.230 1.00 96.31 237 LYS A O 1
ATOM 1905 N N . ASP A 1 238 ? -19.106 3.419 18.240 1.00 94.88 238 ASP A N 1
ATOM 1906 C CA . ASP A 1 238 ? -18.607 3.386 19.620 1.00 94.88 238 ASP A CA 1
ATOM 1907 C C . ASP A 1 238 ? -17.349 4.252 19.799 1.00 94.88 238 ASP A C 1
ATOM 1909 O O . ASP A 1 238 ? -17.156 4.860 20.851 1.00 94.88 238 ASP A O 1
ATOM 1913 N N . LEU A 1 239 ? -16.517 4.353 18.758 1.00 93.75 239 LEU A N 1
ATOM 1914 C CA . LEU A 1 239 ? -15.268 5.119 18.775 1.00 93.75 239 LEU A CA 1
ATOM 1915 C C . LEU A 1 239 ? -15.386 6.532 18.175 1.00 93.75 239 LEU A C 1
ATOM 1917 O O . LEU A 1 239 ? -14.391 7.254 18.137 1.00 93.75 239 LEU A O 1
ATOM 1921 N N . GLY A 1 240 ? -16.565 6.935 17.688 1.00 93.88 240 GLY A N 1
ATOM 1922 C CA . GLY A 1 240 ? -16.764 8.235 17.033 1.00 93.88 240 GLY A CA 1
ATOM 1923 C C . GLY A 1 240 ? -15.963 8.400 15.733 1.00 93.88 240 GLY A C 1
ATOM 1924 O O . GLY A 1 240 ? -15.453 9.481 15.448 1.00 93.88 240 GLY A O 1
ATOM 1925 N N . LEU A 1 241 ? -15.814 7.323 14.961 1.00 93.44 241 LEU A N 1
ATOM 1926 C CA . LEU A 1 241 ? -15.044 7.270 13.718 1.00 93.44 241 LEU A CA 1
ATOM 1927 C C . LEU A 1 241 ? -15.957 7.258 12.485 1.00 93.44 241 LEU A C 1
ATOM 1929 O O . LEU A 1 241 ? -17.062 6.722 12.506 1.00 93.44 241 LEU A O 1
ATOM 1933 N N . GLU A 1 242 ? -15.455 7.764 11.361 1.00 91.62 242 GLU A N 1
ATOM 1934 C CA . GLU A 1 242 ? -16.140 7.682 10.068 1.00 91.62 242 GLU A CA 1
ATOM 1935 C C . GLU A 1 242 ? -15.659 6.464 9.270 1.00 91.62 242 GLU A C 1
ATOM 1937 O O . GLU A 1 242 ? -14.532 6.439 8.772 1.00 91.62 242 GLU A O 1
ATOM 1942 N N . MET A 1 243 ? -16.527 5.461 9.108 1.00 89.50 243 MET A N 1
ATOM 1943 C CA . MET A 1 243 ? -16.175 4.155 8.528 1.00 89.50 243 MET A CA 1
ATOM 1944 C C . MET A 1 243 ? -15.402 4.252 7.205 1.00 89.50 243 MET A C 1
ATOM 1946 O O . MET A 1 243 ? -14.316 3.690 7.096 1.00 89.50 243 MET A O 1
ATOM 1950 N N . ASN A 1 244 ? -15.904 5.027 6.238 1.00 89.56 244 ASN A N 1
ATOM 1951 C CA . ASN A 1 244 ? -15.302 5.142 4.902 1.00 89.56 244 ASN A CA 1
ATOM 1952 C C . ASN A 1 244 ? -13.997 5.962 4.867 1.00 89.56 244 ASN A C 1
ATOM 1954 O O . ASN A 1 244 ? -13.299 5.940 3.855 1.00 89.56 244 ASN A O 1
ATOM 1958 N N . LYS A 1 245 ? -13.667 6.693 5.941 1.00 91.06 245 LYS A N 1
ATOM 1959 C CA . LYS A 1 245 ? -12.394 7.422 6.076 1.00 91.06 245 LYS A CA 1
ATOM 1960 C C . LYS A 1 245 ? -11.338 6.595 6.809 1.00 91.06 245 LYS A C 1
ATOM 1962 O O . LYS A 1 245 ? -10.145 6.799 6.591 1.00 91.06 245 LYS A O 1
ATOM 1967 N N . VAL A 1 246 ? -11.766 5.675 7.677 1.00 94.44 246 VAL A N 1
ATOM 1968 C CA . VAL A 1 246 ? -10.869 4.897 8.543 1.00 94.44 246 VAL A CA 1
ATOM 1969 C C . VAL A 1 246 ? -10.557 3.524 7.970 1.00 94.44 246 VAL A C 1
ATOM 1971 O O . VAL A 1 246 ? -9.410 3.094 8.065 1.00 94.44 246 VAL A O 1
ATOM 1974 N N . PHE A 1 247 ? -11.527 2.845 7.360 1.00 96.50 247 PHE A N 1
ATOM 1975 C CA . PHE A 1 247 ? -11.363 1.467 6.906 1.00 96.50 247 PHE A CA 1
ATOM 1976 C C . PHE A 1 247 ? -11.576 1.330 5.404 1.00 96.50 247 PHE A C 1
ATOM 1978 O O . PHE A 1 247 ? -12.501 1.896 4.824 1.00 96.50 247 PHE A O 1
ATOM 1985 N N . ARG A 1 248 ? -10.727 0.516 4.780 1.00 95.81 248 ARG A N 1
ATOM 1986 C CA . ARG A 1 248 ? -10.945 -0.046 3.450 1.00 95.81 248 ARG A CA 1
ATOM 1987 C C . ARG A 1 248 ? -11.310 -1.512 3.619 1.00 95.81 248 ARG A C 1
ATOM 1989 O O . ARG A 1 248 ? -10.617 -2.235 4.332 1.00 95.81 248 ARG A O 1
ATOM 1996 N N . THR A 1 249 ? -12.368 -1.946 2.944 1.00 95.81 249 THR A N 1
ATOM 1997 C CA . THR A 1 249 ? -12.760 -3.355 2.911 1.00 95.81 249 THR A CA 1
ATOM 1998 C C . THR A 1 249 ? -12.616 -3.900 1.503 1.00 95.81 249 THR A C 1
ATOM 2000 O O . THR A 1 249 ? -13.224 -3.368 0.579 1.00 95.81 249 THR A O 1
ATOM 2003 N N . ASP A 1 250 ? -11.854 -4.980 1.354 1.00 95.12 250 ASP A N 1
ATOM 2004 C CA . ASP A 1 250 ? -11.600 -5.627 0.067 1.00 95.12 250 ASP A CA 1
ATOM 2005 C C . ASP A 1 250 ? -12.003 -7.106 0.123 1.00 95.12 250 ASP A C 1
ATOM 2007 O O . ASP A 1 250 ? -11.714 -7.804 1.095 1.00 95.12 250 ASP A O 1
ATOM 2011 N N . LEU A 1 251 ? -12.635 -7.606 -0.939 1.00 95.88 251 LEU A N 1
ATOM 2012 C CA . LEU A 1 251 ? -12.888 -9.033 -1.143 1.00 95.88 251 LEU A CA 1
ATOM 2013 C C . LEU A 1 251 ? -11.861 -9.585 -2.124 1.00 95.88 251 LEU A C 1
ATOM 2015 O O . LEU A 1 251 ? -11.670 -9.018 -3.201 1.00 95.88 251 LEU A O 1
ATOM 2019 N N . PHE A 1 252 ? -11.212 -10.694 -1.775 1.00 96.62 252 PHE A N 1
ATOM 2020 C CA . PHE A 1 252 ? -10.230 -11.303 -2.666 1.00 96.62 252 PHE A CA 1
ATOM 2021 C C . PHE A 1 252 ? -10.163 -12.825 -2.542 1.00 96.62 252 PHE A C 1
ATOM 2023 O O . PHE A 1 252 ? -10.570 -13.411 -1.542 1.00 96.62 252 PHE A O 1
ATOM 2030 N N . VAL A 1 253 ? -9.622 -13.471 -3.570 1.00 96.06 253 VAL A N 1
ATOM 2031 C CA . VAL A 1 253 ? -9.197 -14.874 -3.570 1.00 96.06 253 VAL A CA 1
ATOM 2032 C C . VAL A 1 253 ? -7.677 -14.910 -3.585 1.00 96.06 253 VAL A C 1
ATOM 2034 O O . VAL A 1 253 ? -7.044 -14.207 -4.374 1.00 96.06 253 VAL A O 1
ATOM 2037 N N . LEU A 1 254 ? -7.072 -15.724 -2.723 1.00 96.25 254 LEU A N 1
ATOM 2038 C CA . LEU A 1 254 ? -5.623 -15.904 -2.713 1.00 96.25 254 LEU A CA 1
ATOM 2039 C C . LEU A 1 254 ? -5.238 -17.066 -3.632 1.00 96.25 254 LEU A C 1
ATOM 2041 O O . LEU A 1 254 ? -5.637 -18.203 -3.394 1.00 96.25 254 LEU A O 1
ATOM 2045 N N . LYS A 1 255 ? -4.434 -16.813 -4.664 1.00 95.62 255 LYS A N 1
ATOM 2046 C CA . LYS A 1 255 ? -3.840 -17.870 -5.499 1.00 95.62 255 LYS A CA 1
ATOM 2047 C C . LYS A 1 255 ? -2.347 -17.975 -5.224 1.00 95.62 255 LYS A C 1
ATOM 2049 O O . LYS A 1 255 ? -1.695 -16.967 -4.961 1.00 95.62 255 LYS A O 1
ATOM 2054 N N . GLY A 1 256 ? -1.814 -19.190 -5.300 1.00 95.75 256 GLY A N 1
ATOM 2055 C CA . GLY A 1 256 ? -0.386 -19.457 -5.173 1.00 95.75 256 GLY A CA 1
ATOM 2056 C C . GLY A 1 256 ? 0.240 -19.755 -6.528 1.00 95.75 256 GLY A C 1
ATOM 2057 O O . GLY A 1 256 ? -0.358 -20.438 -7.356 1.00 95.75 256 GLY A O 1
ATOM 2058 N N . PHE A 1 257 ? 1.452 -19.271 -6.744 1.00 95.50 257 PHE A N 1
ATOM 2059 C CA . PHE A 1 257 ? 2.287 -19.632 -7.886 1.00 95.50 257 PHE A CA 1
ATOM 2060 C C . PHE A 1 257 ? 3.744 -19.684 -7.432 1.00 95.50 257 PHE A C 1
ATOM 2062 O O . PHE A 1 257 ? 4.073 -19.214 -6.346 1.00 95.50 257 PHE A O 1
ATOM 2069 N N . GLY A 1 258 ? 4.636 -20.261 -8.220 1.00 95.44 258 GLY A N 1
ATOM 2070 C CA . GLY A 1 258 ? 6.036 -20.290 -7.827 1.00 95.44 258 GLY A CA 1
ATOM 2071 C C . GLY A 1 258 ? 6.944 -20.946 -8.839 1.00 95.44 258 GLY A C 1
ATOM 2072 O O . GLY A 1 258 ? 6.499 -21.483 -9.849 1.00 95.44 258 GLY A O 1
ATOM 2073 N N . ALA A 1 259 ? 8.229 -20.889 -8.536 1.00 93.50 259 ALA A N 1
ATOM 2074 C CA . ALA A 1 259 ? 9.292 -21.563 -9.264 1.00 93.50 259 ALA A CA 1
ATOM 2075 C C . ALA A 1 259 ? 10.332 -22.046 -8.250 1.00 93.50 259 ALA A C 1
ATOM 2077 O O . ALA A 1 259 ? 10.426 -21.489 -7.160 1.00 93.50 259 ALA A O 1
ATOM 2078 N N . GLU A 1 260 ? 11.143 -23.043 -8.600 1.00 88.19 260 GLU A N 1
ATOM 2079 C CA . GLU A 1 260 ? 12.173 -23.585 -7.698 1.00 88.19 260 GLU A CA 1
ATOM 2080 C C . GLU A 1 260 ? 13.104 -22.490 -7.141 1.00 88.19 260 GLU A C 1
ATOM 2082 O O . GLU A 1 260 ? 13.320 -22.412 -5.936 1.00 88.19 260 GLU A O 1
ATOM 2087 N N . VAL A 1 261 ? 13.580 -21.591 -8.008 1.00 87.06 261 VAL A N 1
ATOM 2088 C CA . VAL A 1 261 ? 14.516 -20.504 -7.660 1.00 87.06 261 VAL A CA 1
ATOM 2089 C C . VAL A 1 261 ? 13.873 -19.313 -6.941 1.00 87.06 261 VAL A C 1
ATOM 2091 O O . VAL A 1 261 ? 14.589 -18.495 -6.372 1.00 87.06 261 VAL A O 1
ATOM 2094 N N . VAL A 1 262 ? 12.543 -19.194 -6.982 1.00 90.69 262 VAL A N 1
ATOM 2095 C CA . VAL A 1 262 ? 11.794 -18.084 -6.358 1.00 90.69 262 VAL A CA 1
ATOM 2096 C C . VAL A 1 262 ? 11.102 -18.530 -5.066 1.00 90.69 262 VAL A C 1
ATOM 2098 O O . VAL A 1 262 ? 10.868 -17.728 -4.168 1.00 90.69 262 VAL A O 1
ATOM 2101 N N . GLY A 1 263 ? 10.771 -19.816 -4.950 1.00 92.44 263 GLY A N 1
ATOM 2102 C CA . GLY A 1 263 ? 9.887 -20.326 -3.915 1.00 92.44 263 GLY A CA 1
ATOM 2103 C C . GLY A 1 263 ? 8.409 -20.094 -4.243 1.00 92.44 263 GLY A C 1
ATOM 2104 O O . GLY A 1 263 ? 8.009 -19.956 -5.400 1.00 92.44 263 GLY A O 1
ATOM 2105 N N . THR A 1 264 ? 7.576 -20.132 -3.202 1.00 94.50 264 THR A N 1
ATOM 2106 C CA . THR A 1 264 ? 6.128 -19.907 -3.305 1.00 94.50 264 THR A CA 1
ATOM 2107 C C . THR A 1 264 ? 5.814 -18.423 -3.161 1.00 94.50 264 THR A C 1
ATOM 2109 O O . THR A 1 264 ? 6.170 -17.801 -2.165 1.00 94.50 264 THR A O 1
ATOM 2112 N N . CYS A 1 265 ? 5.090 -17.896 -4.136 1.00 96.19 265 CYS A N 1
ATOM 2113 C CA . CYS A 1 265 ? 4.547 -16.551 -4.172 1.00 96.19 265 CYS A CA 1
ATOM 2114 C C . CYS A 1 265 ? 3.017 -16.604 -4.202 1.00 96.19 265 CYS A C 1
ATOM 2116 O O . CYS A 1 265 ? 2.400 -17.649 -4.430 1.00 96.19 265 CYS A O 1
ATOM 2118 N N . PHE A 1 266 ? 2.397 -15.443 -4.015 1.00 96.44 266 PHE A N 1
ATOM 2119 C CA . PHE A 1 266 ? 0.950 -15.318 -3.964 1.00 96.44 266 PHE A CA 1
ATOM 2120 C C . PHE A 1 266 ? 0.460 -14.143 -4.797 1.00 96.44 266 PHE A C 1
ATOM 2122 O O . PHE A 1 266 ? 1.137 -13.122 -4.939 1.00 96.44 266 PHE A O 1
ATOM 2129 N N . VAL A 1 267 ? -0.758 -14.272 -5.303 1.00 96.62 267 VAL A N 1
ATOM 2130 C CA . VAL A 1 267 ? -1.498 -13.188 -5.939 1.00 96.62 267 VAL A CA 1
ATOM 2131 C C . VAL A 1 267 ? -2.879 -13.092 -5.299 1.00 96.62 267 VAL A C 1
ATOM 2133 O O . VAL A 1 267 ? -3.593 -14.089 -5.183 1.00 96.62 267 VAL A O 1
ATOM 2136 N N . LYS A 1 268 ? -3.243 -11.889 -4.846 1.00 96.81 268 LYS A N 1
ATOM 2137 C CA . LYS A 1 268 ? -4.628 -11.563 -4.496 1.00 96.81 268 LYS A CA 1
ATOM 2138 C C . LYS A 1 268 ? -5.366 -11.294 -5.807 1.00 96.81 268 LYS A C 1
ATOM 2140 O O . LYS A 1 268 ? -4.910 -10.466 -6.599 1.00 96.81 268 LYS A O 1
ATOM 2145 N N . CYS A 1 269 ? -6.477 -11.977 -6.030 1.00 95.94 269 CYS A N 1
ATOM 2146 C CA . CYS A 1 269 ? -7.389 -11.735 -7.142 1.00 95.94 269 CYS A CA 1
ATOM 2147 C C . CYS A 1 269 ? -8.703 -11.156 -6.619 1.00 95.94 269 CYS A C 1
ATOM 2149 O O . CYS A 1 269 ? -9.154 -11.578 -5.560 1.00 95.94 269 CYS A O 1
ATOM 2151 N N . ASP A 1 270 ? -9.331 -10.243 -7.352 1.00 92.56 270 ASP A N 1
ATOM 2152 C CA . ASP A 1 270 ? -10.722 -9.873 -7.085 1.00 92.56 270 ASP A CA 1
ATOM 2153 C C . ASP A 1 270 ? -11.681 -11.049 -7.378 1.00 92.56 270 ASP A C 1
ATOM 2155 O O . ASP A 1 270 ? -11.267 -12.152 -7.760 1.00 92.56 270 ASP A O 1
ATOM 2159 N N . LEU A 1 271 ? -12.982 -10.823 -7.183 1.00 86.44 271 LEU A N 1
ATOM 2160 C CA . LEU A 1 271 ? -14.010 -11.841 -7.423 1.00 86.44 271 LEU A CA 1
ATOM 2161 C C . LEU A 1 271 ? -14.170 -12.206 -8.912 1.00 86.44 271 LEU A C 1
ATOM 2163 O O . LEU A 1 271 ? -14.624 -13.308 -9.214 1.00 86.44 271 LEU A O 1
ATOM 2167 N N . ASP A 1 272 ? -13.713 -11.345 -9.827 1.00 87.31 272 ASP A N 1
ATOM 2168 C CA . ASP A 1 272 ? -13.663 -11.596 -11.274 1.00 87.31 272 ASP A CA 1
ATOM 2169 C C . ASP A 1 272 ? -12.366 -12.315 -11.696 1.00 87.31 272 ASP A C 1
ATOM 2171 O O . ASP A 1 272 ? -12.058 -12.424 -12.885 1.00 87.31 272 ASP A O 1
ATOM 2175 N N . ASN A 1 273 ? -11.586 -12.818 -10.732 1.00 86.31 273 ASN A N 1
ATOM 2176 C CA . ASN A 1 273 ? -10.281 -13.447 -10.931 1.00 86.31 273 ASN A CA 1
ATOM 2177 C C . ASN A 1 273 ? -9.187 -12.530 -11.507 1.00 86.31 273 ASN A C 1
ATOM 2179 O O . ASN A 1 273 ? -8.140 -13.032 -11.930 1.00 86.31 273 ASN A O 1
ATOM 2183 N N . LYS A 1 274 ? -9.359 -11.206 -11.489 1.00 90.88 274 LYS A N 1
ATOM 2184 C CA . LYS A 1 274 ? -8.318 -10.267 -11.918 1.00 90.88 274 LYS A CA 1
ATOM 2185 C C . LYS A 1 274 ? -7.324 -10.056 -10.791 1.00 90.88 274 LYS A C 1
ATOM 2187 O O . LYS A 1 274 ? -7.694 -9.840 -9.642 1.00 90.88 274 LYS A O 1
ATOM 2192 N N . ALA A 1 275 ? -6.038 -10.129 -11.110 1.00 91.62 275 ALA A N 1
ATOM 2193 C CA . ALA A 1 275 ? -4.979 -9.903 -10.139 1.00 91.62 275 ALA A CA 1
ATOM 2194 C C . ALA A 1 275 ? -4.978 -8.441 -9.652 1.00 91.62 275 ALA A C 1
ATOM 2196 O O . ALA A 1 275 ? -4.963 -7.519 -10.463 1.00 91.62 275 ALA A O 1
ATOM 2197 N N . VAL A 1 276 ? -4.952 -8.242 -8.332 1.00 93.62 276 VAL A N 1
ATOM 2198 C CA . VAL A 1 276 ? -4.968 -6.916 -7.683 1.00 93.62 276 VAL A CA 1
ATOM 2199 C C . VAL A 1 276 ? -3.740 -6.648 -6.812 1.00 93.62 276 VAL A C 1
ATOM 2201 O O . VAL A 1 276 ? -3.439 -5.495 -6.513 1.00 93.62 276 VAL A O 1
ATOM 2204 N N . ALA A 1 277 ? -2.991 -7.683 -6.420 1.00 94.38 277 ALA A N 1
ATOM 2205 C CA . ALA A 1 277 ? -1.704 -7.522 -5.742 1.00 94.38 277 ALA A CA 1
ATOM 2206 C C . ALA A 1 277 ? -0.853 -8.792 -5.826 1.00 94.38 277 ALA A C 1
ATOM 2208 O O . ALA A 1 277 ? -1.368 -9.888 -5.621 1.00 94.38 277 ALA A O 1
ATOM 2209 N N . MET A 1 278 ? 0.458 -8.637 -6.020 1.00 95.12 278 MET A N 1
ATOM 2210 C CA . MET A 1 278 ? 1.443 -9.719 -5.897 1.00 95.12 278 MET A CA 1
ATOM 2211 C C . MET A 1 278 ? 2.130 -9.660 -4.530 1.00 95.12 278 MET A C 1
ATOM 2213 O O . MET A 1 278 ? 2.374 -8.570 -3.998 1.00 95.12 278 MET A O 1
ATOM 2217 N N . LYS A 1 279 ? 2.431 -10.824 -3.950 1.00 95.00 279 LYS A N 1
ATOM 2218 C CA . LYS A 1 279 ? 2.980 -10.977 -2.596 1.00 95.00 279 LYS A CA 1
ATOM 2219 C C . LYS A 1 279 ? 4.014 -12.103 -2.552 1.00 95.00 279 LYS A C 1
ATOM 2221 O O . LYS A 1 279 ? 3.884 -13.101 -3.256 1.00 95.00 279 LYS A O 1
ATOM 2226 N N . GLY A 1 280 ? 5.035 -11.934 -1.712 1.00 92.50 280 GLY A N 1
ATOM 2227 C CA . GLY A 1 280 ? 6.098 -12.930 -1.534 1.00 92.50 280 GLY A CA 1
ATOM 2228 C C . GLY A 1 280 ? 7.052 -13.053 -2.725 1.00 92.50 280 GLY A C 1
ATOM 2229 O O . GLY A 1 280 ? 7.613 -14.119 -2.930 1.00 92.50 280 GLY A O 1
ATOM 2230 N N . ILE A 1 281 ? 7.209 -11.993 -3.524 1.00 94.00 281 ILE A N 1
ATOM 2231 C CA . ILE A 1 281 ? 8.115 -11.975 -4.674 1.00 94.00 281 ILE A CA 1
ATOM 2232 C C . ILE A 1 281 ? 9.149 -10.858 -4.546 1.00 94.00 281 ILE A C 1
ATOM 2234 O O . ILE A 1 281 ? 8.810 -9.712 -4.249 1.00 94.00 281 ILE A O 1
ATOM 2238 N N . GLU A 1 282 ? 10.417 -11.197 -4.771 1.00 93.25 282 GLU A N 1
ATOM 2239 C CA . GLU A 1 282 ? 11.500 -10.220 -4.843 1.00 93.25 282 GLU A CA 1
ATOM 2240 C C . GLU A 1 282 ? 11.400 -9.377 -6.118 1.00 93.25 282 GLU A C 1
ATOM 2242 O O . GLU A 1 282 ? 11.091 -9.889 -7.197 1.00 93.25 282 GLU A O 1
ATOM 2247 N N . SER A 1 283 ? 11.750 -8.091 -6.021 1.00 93.06 283 SER A N 1
ATOM 2248 C CA . SER A 1 283 ? 11.589 -7.141 -7.125 1.00 93.06 283 SER A CA 1
ATOM 2249 C C . SER A 1 283 ? 12.275 -7.577 -8.423 1.00 93.06 283 SER A C 1
ATOM 2251 O O . SER A 1 283 ? 11.721 -7.363 -9.493 1.00 93.06 283 SER A O 1
ATOM 2253 N N . LYS A 1 284 ? 13.438 -8.242 -8.358 1.00 92.62 284 LYS A N 1
ATOM 2254 C CA . LYS A 1 284 ? 14.158 -8.734 -9.552 1.00 92.62 284 LYS A CA 1
ATOM 2255 C C . LYS A 1 284 ? 13.376 -9.767 -10.375 1.00 92.62 284 LYS A C 1
ATOM 2257 O O . LYS A 1 284 ? 13.604 -9.865 -11.571 1.00 92.62 284 LYS A O 1
ATOM 2262 N N . TYR A 1 285 ? 12.459 -10.516 -9.757 1.00 95.31 285 TYR A N 1
ATOM 2263 C CA . TYR A 1 285 ? 11.637 -11.531 -10.432 1.00 95.31 285 TYR A CA 1
ATOM 2264 C C . TYR A 1 285 ? 10.253 -11.011 -10.819 1.00 95.31 285 TYR A C 1
ATOM 2266 O O . TYR A 1 285 ? 9.507 -11.680 -11.535 1.00 95.31 285 TYR A O 1
ATOM 2274 N N . MET A 1 286 ? 9.886 -9.827 -10.327 1.00 95.94 286 MET A N 1
ATOM 2275 C CA . MET A 1 286 ? 8.544 -9.289 -10.469 1.00 95.94 286 MET A CA 1
ATOM 2276 C C . MET A 1 286 ? 8.094 -9.123 -11.927 1.00 95.94 286 MET A C 1
ATOM 2278 O O . MET A 1 286 ? 6.958 -9.515 -12.208 1.00 95.94 286 MET A O 1
ATOM 2282 N N . PRO A 1 287 ? 8.894 -8.567 -12.864 1.00 96.44 287 PRO A N 1
ATOM 2283 C CA . PRO A 1 287 ? 8.408 -8.375 -14.229 1.00 96.44 287 PRO A CA 1
ATOM 2284 C C . PRO A 1 287 ? 8.114 -9.712 -14.927 1.00 96.44 287 PRO A C 1
ATOM 2286 O O . PRO A 1 287 ? 7.048 -9.864 -15.522 1.00 96.44 287 PRO A O 1
ATOM 2289 N N . GLU A 1 288 ? 8.979 -10.721 -14.769 1.00 96.56 288 GLU A N 1
ATOM 2290 C CA . GLU A 1 288 ? 8.728 -12.073 -15.295 1.00 96.56 288 GLU A CA 1
ATOM 2291 C C . GLU A 1 288 ? 7.484 -12.726 -14.681 1.00 96.56 288 GLU A C 1
ATOM 2293 O O . GLU A 1 288 ? 6.641 -13.263 -15.403 1.00 96.56 288 GLU A O 1
ATOM 2298 N N . ALA A 1 289 ? 7.328 -12.656 -13.357 1.00 96.75 289 ALA A N 1
ATOM 2299 C CA . ALA A 1 289 ? 6.158 -13.211 -12.680 1.00 96.75 289 ALA A CA 1
ATOM 2300 C C . ALA A 1 289 ? 4.858 -12.507 -13.083 1.00 96.75 289 ALA A C 1
ATOM 2302 O O . ALA A 1 289 ? 3.807 -13.138 -13.183 1.00 96.75 289 ALA A O 1
ATOM 2303 N N . MET A 1 290 ? 4.922 -11.202 -13.343 1.00 96.81 290 MET A N 1
ATOM 2304 C CA . MET A 1 290 ? 3.787 -10.441 -13.845 1.00 96.81 290 MET A CA 1
ATOM 2305 C C . MET A 1 290 ? 3.387 -10.902 -15.249 1.00 96.81 290 MET A C 1
ATOM 2307 O O . MET A 1 290 ? 2.198 -11.080 -15.511 1.00 96.81 290 MET A O 1
ATOM 2311 N N . CYS A 1 291 ? 4.358 -11.155 -16.135 1.00 96.69 291 CYS A N 1
ATOM 2312 C CA . CYS A 1 291 ? 4.092 -11.764 -17.437 1.00 96.69 291 CYS A CA 1
ATOM 2313 C C . CYS A 1 291 ? 3.394 -13.124 -17.276 1.00 96.69 291 CYS A C 1
ATOM 2315 O O . CYS A 1 291 ? 2.352 -13.333 -17.894 1.00 96.69 291 CYS A O 1
ATOM 2317 N N . PHE A 1 292 ? 3.877 -13.991 -16.378 1.00 96.31 292 PHE A N 1
ATOM 2318 C CA . PHE A 1 292 ? 3.239 -15.281 -16.084 1.00 96.31 292 PHE A CA 1
ATOM 2319 C C . PHE A 1 292 ? 1.779 -15.136 -15.622 1.00 96.31 292 PHE A C 1
ATOM 2321 O O . PHE A 1 292 ? 0.888 -15.758 -16.201 1.00 96.31 292 PHE A O 1
ATOM 2328 N N . VAL A 1 293 ? 1.508 -14.281 -14.629 1.00 95.50 293 VAL A N 1
ATOM 2329 C CA . VAL A 1 293 ? 0.144 -14.059 -14.108 1.00 95.50 293 VAL A CA 1
ATOM 2330 C C . VAL A 1 293 ? -0.794 -13.491 -15.176 1.00 95.50 293 VAL A C 1
ATOM 2332 O O . VAL A 1 293 ? -1.985 -13.795 -15.175 1.00 95.50 293 VAL A O 1
ATOM 2335 N N . GLN A 1 294 ? -0.265 -12.706 -16.113 1.00 93.69 294 GLN A N 1
ATOM 2336 C CA . GLN A 1 294 ? -1.013 -12.147 -17.240 1.00 93.69 294 GLN A CA 1
ATOM 2337 C C . GLN A 1 294 ? -1.112 -13.099 -18.446 1.00 93.69 294 GLN A C 1
ATOM 2339 O O . GLN A 1 294 ? -1.675 -12.715 -19.470 1.00 93.69 294 GLN A O 1
ATOM 2344 N N . GLY A 1 295 ? -0.549 -14.310 -18.368 1.00 93.75 295 GLY A N 1
ATOM 2345 C CA . GLY A 1 295 ? -0.525 -15.262 -19.483 1.00 93.75 295 GLY A CA 1
ATOM 2346 C C . GLY A 1 295 ? 0.339 -14.812 -20.668 1.00 93.75 295 GLY A C 1
ATOM 2347 O O . GLY A 1 295 ? 0.115 -15.251 -21.794 1.00 93.75 295 GLY A O 1
ATOM 2348 N N . ARG A 1 296 ? 1.311 -13.921 -20.439 1.00 94.69 296 ARG A N 1
ATOM 2349 C CA . ARG A 1 296 ? 2.250 -13.413 -21.448 1.00 94.69 296 ARG A CA 1
ATOM 2350 C C . ARG A 1 296 ? 3.598 -14.119 -21.344 1.00 94.69 296 ARG A C 1
ATOM 2352 O O . ARG A 1 296 ? 4.066 -14.446 -20.256 1.00 94.69 296 ARG A O 1
ATOM 2359 N N . THR A 1 297 ? 4.269 -14.290 -22.479 1.00 94.12 297 THR A N 1
ATOM 2360 C CA . THR A 1 297 ? 5.670 -14.727 -22.503 1.00 94.12 297 THR A CA 1
ATOM 2361 C C . THR A 1 297 ? 6.578 -13.547 -22.142 1.00 94.12 297 THR A C 1
ATOM 2363 O O . THR A 1 297 ? 6.466 -12.507 -22.794 1.00 94.12 297 THR A O 1
ATOM 2366 N N . PRO A 1 298 ? 7.463 -13.670 -21.135 1.00 95.62 298 PRO A N 1
ATOM 2367 C CA . PRO A 1 298 ? 8.397 -12.602 -20.794 1.00 95.62 298 PRO A CA 1
ATOM 2368 C C . PRO A 1 298 ? 9.455 -12.432 -21.889 1.00 95.62 298 PRO A C 1
ATOM 2370 O O . PRO A 1 298 ? 10.008 -13.412 -22.402 1.00 95.62 298 PRO A O 1
ATOM 2373 N N . ASP A 1 299 ? 9.769 -11.184 -22.227 1.00 95.19 299 ASP A N 1
ATOM 2374 C CA . ASP A 1 299 ? 10.870 -10.866 -23.134 1.00 95.19 299 ASP A CA 1
ATOM 2375 C C . ASP A 1 299 ? 12.189 -10.687 -22.367 1.00 95.19 299 ASP A C 1
ATOM 2377 O O . ASP A 1 299 ? 12.279 -10.969 -21.174 1.00 95.19 299 ASP A O 1
ATOM 2381 N N . ARG A 1 300 ? 13.264 -10.274 -23.051 1.00 94.69 300 ARG A N 1
ATOM 2382 C CA . ARG A 1 300 ? 14.571 -10.086 -22.404 1.00 94.69 300 ARG A CA 1
ATOM 2383 C C . ARG A 1 300 ? 14.564 -8.966 -21.352 1.00 94.69 300 ARG A C 1
ATOM 2385 O O . ARG A 1 300 ? 15.250 -9.113 -20.347 1.00 94.69 300 ARG A O 1
ATOM 2392 N N . LYS A 1 301 ? 13.823 -7.873 -21.561 1.00 95.56 301 LYS A N 1
ATOM 2393 C CA . LYS A 1 301 ? 13.770 -6.720 -20.643 1.00 95.56 301 LYS 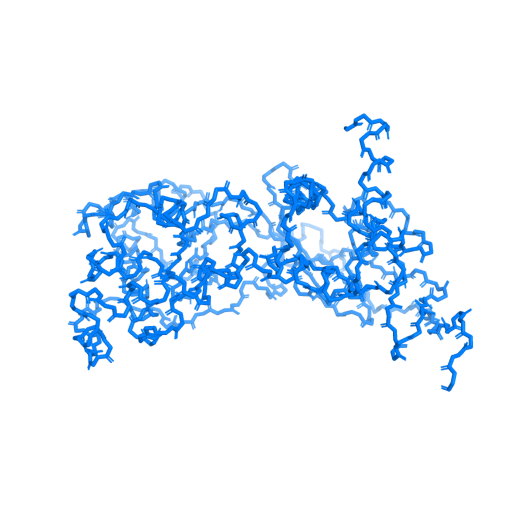A CA 1
ATOM 2394 C C . LYS A 1 301 ? 13.032 -7.054 -19.353 1.00 95.56 301 LYS A C 1
ATOM 2396 O O . LYS A 1 301 ? 13.378 -6.517 -18.302 1.00 95.56 301 LYS A O 1
ATOM 2401 N N . ASP A 1 302 ? 12.077 -7.980 -19.406 1.00 96.19 302 ASP A N 1
ATOM 2402 C CA . ASP A 1 302 ? 11.411 -8.493 -18.204 1.00 96.19 302 ASP A CA 1
ATOM 2403 C C . ASP A 1 302 ? 12.378 -9.269 -17.285 1.00 96.19 302 ASP A C 1
ATOM 2405 O O . ASP A 1 302 ? 12.149 -9.338 -16.082 1.00 96.19 302 ASP A O 1
ATOM 2409 N N . ARG A 1 303 ? 13.483 -9.800 -17.829 1.00 94.56 303 ARG A N 1
ATOM 2410 C CA . ARG A 1 303 ? 14.502 -10.577 -17.088 1.00 94.56 303 ARG A CA 1
ATOM 2411 C C . ARG A 1 303 ? 15.718 -9.767 -16.663 1.00 94.56 303 ARG A C 1
ATOM 2413 O O . ARG A 1 303 ? 16.660 -10.317 -16.091 1.00 94.56 303 ARG A O 1
ATOM 2420 N N . MET A 1 304 ? 15.757 -8.491 -17.039 1.00 94.38 304 MET A N 1
ATOM 2421 C CA . MET A 1 304 ? 16.891 -7.618 -16.774 1.00 94.38 304 MET A CA 1
ATOM 2422 C C . MET A 1 304 ? 16.845 -7.063 -15.358 1.00 94.38 304 MET A C 1
ATOM 2424 O O . MET A 1 304 ? 15.785 -6.718 -14.839 1.00 94.38 304 MET A O 1
ATOM 2428 N N . MET A 1 305 ? 18.022 -6.918 -14.766 1.00 92.06 305 MET A N 1
ATOM 2429 C CA . MET A 1 305 ? 18.217 -6.313 -13.457 1.00 92.06 305 MET A CA 1
ATOM 2430 C C . MET A 1 305 ? 19.580 -5.630 -13.379 1.00 92.06 305 MET A C 1
ATOM 2432 O O . MET A 1 305 ? 20.485 -5.918 -14.165 1.00 92.06 305 MET A O 1
ATOM 2436 N N . ASP A 1 306 ? 19.712 -4.723 -12.417 1.00 88.75 306 ASP A N 1
ATOM 2437 C CA . ASP A 1 306 ? 21.018 -4.235 -11.991 1.00 88.75 306 ASP A CA 1
ATOM 2438 C C . ASP A 1 306 ? 21.680 -5.291 -11.100 1.00 88.75 306 ASP A C 1
ATOM 2440 O O . ASP A 1 306 ? 21.057 -5.799 -10.162 1.00 88.75 306 ASP A O 1
ATOM 2444 N N . PHE A 1 307 ? 22.920 -5.640 -11.420 1.00 88.00 307 PHE A N 1
ATOM 2445 C CA . PHE A 1 307 ? 23.751 -6.543 -10.639 1.00 88.00 307 PHE A CA 1
ATOM 2446 C C . PHE A 1 307 ? 25.149 -5.936 -10.535 1.00 88.00 307 PHE 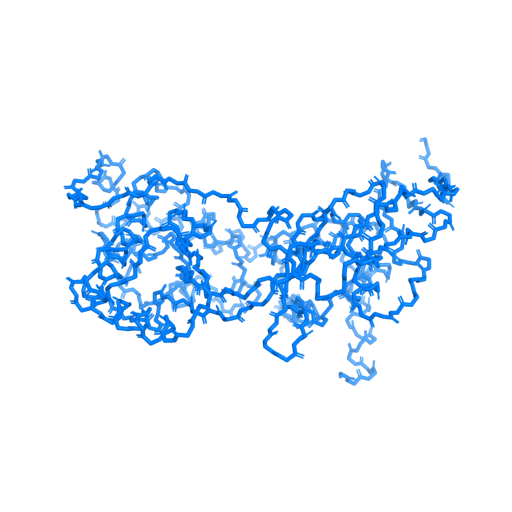A C 1
ATOM 2448 O O . PHE A 1 307 ? 25.869 -5.859 -11.531 1.00 88.00 307 PHE A O 1
ATOM 2455 N N . ASP A 1 308 ? 25.497 -5.453 -9.341 1.00 85.94 308 ASP A N 1
ATOM 2456 C CA . ASP A 1 308 ? 26.759 -4.764 -9.045 1.00 85.94 308 ASP A CA 1
ATOM 2457 C C . ASP A 1 308 ? 27.084 -3.620 -10.024 1.00 85.94 308 ASP A C 1
ATOM 2459 O O . ASP A 1 308 ? 28.204 -3.482 -10.512 1.00 85.94 308 ASP A O 1
ATOM 2463 N N . GLY A 1 309 ? 26.082 -2.788 -10.338 1.00 84.38 309 GLY A N 1
ATOM 2464 C CA . GLY A 1 309 ? 26.244 -1.643 -11.239 1.00 84.38 309 GLY A CA 1
ATOM 2465 C C . GLY A 1 309 ? 26.374 -2.013 -12.719 1.00 84.38 309 GLY A C 1
ATOM 2466 O O . GLY A 1 309 ? 26.720 -1.159 -13.535 1.00 84.38 309 GLY A O 1
ATOM 2467 N N . ARG A 1 310 ? 26.101 -3.272 -13.078 1.00 86.75 310 ARG A N 1
ATOM 2468 C CA . ARG A 1 310 ? 26.050 -3.755 -14.460 1.00 86.75 310 ARG A CA 1
ATOM 2469 C C . ARG A 1 310 ? 24.650 -4.248 -14.797 1.00 86.75 310 ARG A C 1
ATOM 2471 O O . ARG A 1 310 ? 23.948 -4.813 -13.958 1.00 86.75 310 ARG A O 1
ATOM 2478 N N . ILE A 1 311 ? 24.260 -4.102 -16.061 1.00 90.25 311 ILE A N 1
ATOM 2479 C CA . ILE A 1 311 ? 23.014 -4.691 -16.555 1.00 90.25 311 ILE A CA 1
ATOM 2480 C C . ILE A 1 311 ? 23.246 -6.182 -16.805 1.00 90.25 311 ILE A C 1
ATOM 2482 O O . ILE A 1 311 ? 24.048 -6.587 -17.658 1.00 90.25 311 ILE A O 1
ATOM 2486 N N . ALA A 1 312 ? 22.507 -7.001 -16.066 1.00 92.00 312 ALA A N 1
ATOM 2487 C CA . ALA A 1 312 ? 22.488 -8.445 -16.213 1.00 92.00 312 ALA A CA 1
ATOM 2488 C C . ALA A 1 312 ? 21.080 -8.924 -16.570 1.00 92.00 312 ALA A C 1
ATOM 2490 O O . ALA A 1 312 ? 20.087 -8.239 -16.322 1.00 92.00 312 ALA A O 1
ATOM 2491 N N . ALA A 1 313 ? 20.992 -10.110 -17.164 1.00 92.25 313 ALA A N 1
ATOM 2492 C CA . ALA A 1 313 ? 19.721 -10.770 -17.424 1.00 92.25 313 ALA A CA 1
ATOM 2493 C C . ALA A 1 313 ? 19.837 -12.272 -17.176 1.00 92.25 313 ALA A C 1
ATOM 2495 O O . ALA A 1 313 ? 20.895 -12.866 -17.411 1.00 92.25 313 ALA A O 1
ATOM 2496 N N . PHE A 1 314 ? 18.738 -12.898 -16.760 1.00 89.50 314 PHE A N 1
ATOM 2497 C CA . PHE A 1 314 ? 18.626 -14.350 -16.864 1.00 89.50 314 PHE A CA 1
ATOM 2498 C C . PHE A 1 314 ? 18.603 -14.741 -18.347 1.00 89.50 314 PHE A C 1
ATOM 2500 O O . PHE A 1 314 ? 17.855 -14.166 -19.149 1.00 89.50 314 PHE A O 1
ATOM 2507 N N . ASP A 1 315 ? 19.450 -15.694 -18.734 1.00 88.50 315 ASP A N 1
ATOM 2508 C CA . ASP A 1 315 ? 19.513 -16.204 -20.109 1.00 88.50 315 ASP A CA 1
ATOM 2509 C C . ASP A 1 315 ? 18.156 -16.769 -20.566 1.00 88.50 315 ASP A C 1
ATOM 2511 O O . ASP A 1 315 ? 17.689 -16.461 -21.666 1.00 88.50 315 ASP A O 1
ATOM 2515 N N . MET A 1 316 ? 17.478 -17.491 -19.675 1.00 90.25 316 MET A N 1
ATOM 2516 C CA . MET A 1 316 ? 16.208 -18.167 -19.895 1.00 90.25 316 MET A CA 1
ATOM 2517 C C . MET A 1 316 ? 15.118 -17.632 -18.956 1.00 90.25 316 MET A C 1
ATOM 2519 O O . MET A 1 316 ? 15.410 -17.331 -17.799 1.00 90.25 316 MET A O 1
ATOM 2523 N N . PRO A 1 317 ? 13.855 -17.561 -19.417 1.00 93.06 317 PRO A N 1
ATOM 2524 C CA . PRO A 1 317 ? 12.720 -17.265 -18.552 1.00 93.06 317 PRO A CA 1
ATOM 2525 C C . PRO A 1 317 ? 12.580 -18.231 -17.378 1.00 93.06 317 PRO A C 1
ATOM 2527 O O . PRO A 1 317 ? 12.772 -19.445 -17.528 1.00 93.06 317 PRO A O 1
ATOM 2530 N N . ILE A 1 318 ? 12.149 -17.703 -16.235 1.00 92.69 318 ILE A N 1
ATOM 2531 C CA . ILE A 1 318 ? 11.762 -18.515 -15.084 1.00 92.69 318 ILE A CA 1
ATOM 2532 C C . ILE A 1 318 ? 10.499 -19.310 -15.425 1.00 92.69 318 ILE A C 1
ATOM 2534 O O . ILE A 1 318 ? 9.495 -18.776 -15.902 1.00 92.69 318 ILE A O 1
ATOM 2538 N N . LYS A 1 319 ? 10.533 -20.615 -15.144 1.00 93.56 319 LYS A N 1
ATOM 2539 C CA . LYS A 1 319 ? 9.376 -21.501 -15.296 1.00 93.56 319 LYS A CA 1
ATOM 2540 C C . LYS A 1 319 ? 8.499 -21.424 -14.052 1.00 93.56 319 LYS A C 1
ATOM 2542 O O . LYS A 1 319 ? 8.672 -22.202 -13.118 1.00 93.56 319 LYS A O 1
ATOM 2547 N N . PHE A 1 320 ? 7.598 -20.449 -14.038 1.00 94.88 320 PHE A N 1
ATOM 2548 C CA . PHE A 1 320 ? 6.557 -20.359 -13.022 1.00 94.88 320 PHE A CA 1
ATOM 2549 C C . PHE A 1 320 ? 5.443 -21.375 -13.278 1.00 94.88 320 PHE A C 1
ATOM 2551 O O . PHE A 1 320 ? 5.071 -21.636 -14.422 1.00 94.88 320 PHE A O 1
ATOM 2558 N N . GLU A 1 321 ? 4.881 -21.901 -12.196 1.00 95.31 321 GLU A N 1
ATOM 2559 C CA . GLU A 1 321 ? 3.721 -22.785 -12.213 1.00 95.31 321 GLU A CA 1
ATOM 2560 C C . GLU A 1 321 ? 2.686 -22.326 -11.182 1.00 95.31 321 GLU A C 1
ATOM 2562 O O . GLU A 1 321 ? 3.027 -21.792 -10.122 1.00 95.31 321 GLU A O 1
ATOM 2567 N N . TRP A 1 322 ? 1.404 -22.540 -11.490 1.00 95.06 322 TRP A N 1
ATOM 2568 C CA . TRP A 1 322 ? 0.327 -22.349 -10.523 1.00 95.06 322 TRP A CA 1
ATOM 2569 C C . TRP A 1 322 ? 0.359 -23.472 -9.489 1.00 95.06 322 TRP A C 1
ATOM 2571 O O . TRP A 1 322 ? 0.506 -24.644 -9.829 1.00 95.06 322 TRP A O 1
ATOM 2581 N N . ILE A 1 323 ? 0.181 -23.112 -8.222 1.00 93.12 323 ILE A N 1
ATOM 2582 C CA . ILE A 1 323 ? 0.147 -24.055 -7.108 1.00 93.12 323 ILE A CA 1
ATOM 2583 C C . ILE A 1 323 ? -1.316 -24.282 -6.735 1.00 93.12 323 ILE A C 1
ATOM 2585 O O . ILE A 1 323 ? -2.044 -23.338 -6.430 1.00 93.12 323 ILE A O 1
ATOM 2589 N N . SER A 1 324 ? -1.746 -25.540 -6.735 1.00 83.62 324 SER A N 1
ATOM 2590 C CA . SER A 1 324 ? -3.065 -25.949 -6.253 1.00 83.62 324 SER A CA 1
ATOM 2591 C C . SER A 1 324 ? -2.999 -26.392 -4.794 1.00 83.62 324 SER A C 1
ATOM 2593 O O . SER A 1 324 ? -2.062 -27.084 -4.396 1.00 83.62 324 SER A O 1
ATOM 2595 N N . ASN A 1 325 ? -4.023 -26.053 -4.009 1.00 74.88 325 ASN A N 1
ATOM 2596 C CA . ASN A 1 325 ? -4.215 -26.625 -2.681 1.00 74.88 325 ASN A CA 1
ATOM 2597 C C . ASN A 1 325 ? -4.904 -27.999 -2.812 1.00 74.88 325 ASN A C 1
ATOM 2599 O O . ASN A 1 325 ? -6.063 -28.035 -3.237 1.00 74.88 325 ASN A O 1
ATOM 2603 N N . PRO A 1 326 ? -4.249 -29.117 -2.442 1.00 58.97 326 PRO A N 1
ATOM 2604 C CA . PRO A 1 326 ? -4.832 -30.455 -2.576 1.00 58.97 326 PRO A CA 1
ATOM 2605 C C . PRO A 1 326 ? -6.126 -30.638 -1.771 1.00 58.97 326 PRO A C 1
ATOM 2607 O O . PRO A 1 326 ? -6.975 -31.437 -2.141 1.00 58.97 326 PRO A O 1
ATOM 2610 N N . ALA A 1 327 ? -6.309 -29.880 -0.683 1.00 59.31 327 ALA A N 1
ATOM 2611 C CA . ALA A 1 327 ? -7.522 -29.943 0.135 1.00 59.31 327 ALA A CA 1
ATOM 2612 C C . ALA A 1 327 ? -8.757 -29.319 -0.546 1.00 59.31 327 ALA A C 1
ATOM 2614 O O . ALA A 1 327 ? -9.870 -29.470 -0.049 1.00 59.31 327 ALA A O 1
ATOM 2615 N N . LEU A 1 328 ? -8.568 -28.596 -1.655 1.00 56.72 328 LEU A N 1
ATOM 2616 C CA . LEU A 1 328 ? -9.634 -27.948 -2.424 1.00 56.72 328 LEU A CA 1
ATOM 2617 C C . LEU A 1 328 ? -9.819 -28.554 -3.825 1.00 56.72 328 LEU A C 1
ATOM 2619 O O . LEU A 1 328 ? -10.777 -28.199 -4.510 1.00 56.72 328 LEU A O 1
ATOM 2623 N N . SER A 1 329 ? -8.952 -29.472 -4.267 1.00 51.31 329 SER A N 1
ATOM 2624 C CA . SER A 1 329 ? -9.134 -30.173 -5.542 1.00 51.31 329 SER A CA 1
ATOM 2625 C C . SER A 1 329 ? -10.221 -31.242 -5.410 1.00 51.31 329 SER A C 1
ATOM 2627 O O . SER A 1 329 ? -10.060 -32.199 -4.659 1.00 51.31 329 SER A O 1
ATOM 2629 N N . HIS A 1 330 ? -11.325 -31.084 -6.148 1.00 42.72 330 HIS A N 1
ATOM 2630 C CA . HIS A 1 330 ? -12.411 -32.075 -6.227 1.00 42.72 330 HIS A CA 1
ATOM 2631 C C . HIS A 1 330 ? -12.024 -33.354 -6.988 1.00 42.72 330 HIS A C 1
ATOM 2633 O O . HIS A 1 330 ? -12.726 -34.354 -6.883 1.00 42.72 330 HIS A O 1
ATOM 2639 N N . ASP A 1 331 ? -10.886 -33.352 -7.684 1.00 38.03 331 ASP A N 1
ATOM 2640 C CA . ASP A 1 331 ? -10.293 -34.550 -8.265 1.00 38.03 331 ASP A CA 1
ATOM 2641 C C . ASP A 1 331 ? -9.162 -35.060 -7.371 1.00 38.03 331 ASP A C 1
ATOM 2643 O O . ASP A 1 331 ? -8.127 -34.409 -7.215 1.00 38.03 331 ASP A O 1
ATOM 2647 N N . GLY A 1 332 ? -9.336 -36.264 -6.823 1.00 35.50 332 GLY A N 1
ATOM 2648 C CA . GLY A 1 332 ? -8.340 -37.002 -6.035 1.00 35.50 332 GLY A CA 1
ATOM 2649 C C . GLY A 1 332 ? -7.099 -37.454 -6.821 1.00 35.50 332 GLY A C 1
ATOM 2650 O O . GLY A 1 332 ? -6.497 -38.464 -6.478 1.00 35.50 332 GLY A O 1
ATOM 2651 N N . ASN A 1 333 ? -6.718 -36.735 -7.877 1.00 36.28 333 ASN A N 1
ATOM 2652 C CA . ASN A 1 333 ? -5.583 -37.030 -8.743 1.00 36.28 333 ASN A CA 1
ATOM 2653 C C . ASN A 1 333 ? -4.868 -35.737 -9.156 1.00 36.28 333 ASN A C 1
ATOM 2655 O O . ASN A 1 333 ? -4.946 -35.308 -10.302 1.00 36.28 333 ASN A O 1
ATOM 2659 N N . LEU A 1 334 ? -4.105 -35.132 -8.245 1.00 38.00 334 LEU A N 1
ATOM 2660 C CA . LEU A 1 334 ? -3.041 -34.201 -8.628 1.00 38.00 334 LEU A CA 1
ATOM 2661 C C . LEU A 1 334 ? -1.798 -34.459 -7.780 1.00 38.00 334 LEU A C 1
ATOM 2663 O O . LEU A 1 334 ? -1.680 -34.094 -6.612 1.00 38.00 334 LEU A O 1
ATOM 2667 N N . ASN A 1 335 ? -0.890 -35.182 -8.430 1.00 35.09 335 ASN A N 1
ATOM 2668 C CA . ASN A 1 335 ? 0.416 -35.599 -7.961 1.00 35.09 335 ASN A CA 1
ATOM 2669 C C . ASN A 1 335 ? 1.219 -34.448 -7.346 1.00 35.09 335 ASN A C 1
ATOM 2671 O O . ASN A 1 335 ? 1.302 -33.360 -7.915 1.00 35.09 335 ASN A O 1
ATOM 2675 N N . LYS A 1 336 ? 1.947 -34.764 -6.267 1.00 38.00 336 LYS A N 1
ATOM 2676 C CA . LYS A 1 336 ? 3.203 -34.093 -5.908 1.00 38.00 336 LYS A CA 1
ATOM 2677 C C . LYS A 1 336 ? 4.113 -34.085 -7.143 1.00 38.00 336 LYS A C 1
ATOM 2679 O O . LYS A 1 336 ? 4.807 -35.066 -7.401 1.00 38.00 336 LYS A O 1
ATOM 2684 N N . ARG A 1 337 ? 4.108 -33.011 -7.933 1.00 40.50 337 ARG A N 1
ATOM 2685 C CA . ARG A 1 337 ? 5.115 -32.816 -8.978 1.00 40.50 337 ARG A CA 1
ATOM 2686 C C . ARG A 1 337 ? 6.331 -32.162 -8.345 1.00 40.50 337 ARG A C 1
ATOM 2688 O O . ARG A 1 337 ? 6.290 -31.020 -7.901 1.00 40.50 337 ARG A O 1
ATOM 2695 N N . ILE A 1 338 ? 7.399 -32.946 -8.264 1.00 38.03 338 ILE A N 1
ATOM 2696 C CA . ILE A 1 338 ? 8.749 -32.453 -8.017 1.00 38.03 338 ILE A CA 1
ATOM 2697 C C . ILE A 1 338 ? 9.118 -31.602 -9.237 1.00 38.03 338 ILE A C 1
ATOM 2699 O O . ILE A 1 338 ? 9.088 -32.091 -10.368 1.00 38.03 338 ILE A O 1
ATOM 2703 N N . MET A 1 339 ? 9.404 -30.325 -8.995 1.00 42.22 339 MET A N 1
ATOM 2704 C CA . MET A 1 339 ? 9.830 -29.350 -9.997 1.00 42.22 339 MET A CA 1
ATOM 2705 C C . MET A 1 339 ? 11.206 -29.760 -10.540 1.00 42.22 339 MET A C 1
ATOM 2707 O O . MET A 1 339 ? 12.221 -29.440 -9.939 1.00 42.22 339 MET A O 1
ATOM 2711 N N . ASN A 1 340 ? 11.252 -30.495 -11.652 1.00 31.28 340 ASN A N 1
ATOM 2712 C CA . ASN A 1 340 ? 12.501 -30.834 -12.340 1.00 31.28 340 ASN A CA 1
ATOM 2713 C C . ASN A 1 340 ? 12.584 -30.053 -13.656 1.00 31.28 340 ASN A C 1
ATOM 2715 O O . ASN A 1 340 ? 12.014 -30.456 -14.672 1.00 31.28 340 ASN A O 1
ATOM 2719 N N . GLY A 1 341 ? 13.314 -28.936 -13.653 1.00 36.75 341 GLY A N 1
ATOM 2720 C CA . GLY A 1 341 ? 13.598 -28.140 -14.846 1.00 36.75 341 GLY A CA 1
ATOM 2721 C C . GLY A 1 341 ? 15.060 -27.698 -14.893 1.00 36.75 341 GLY A C 1
ATOM 2722 O O . GLY A 1 341 ? 15.582 -27.174 -13.918 1.00 36.75 341 GLY A O 1
ATOM 2723 N N . ARG A 1 342 ? 15.734 -27.887 -16.038 1.00 40.50 342 ARG A N 1
ATOM 2724 C CA . ARG A 1 342 ? 17.073 -27.315 -16.273 1.00 40.50 342 ARG A CA 1
ATOM 2725 C C . ARG A 1 342 ? 17.011 -25.783 -16.228 1.00 40.50 342 ARG A C 1
ATOM 2727 O O . ARG A 1 342 ? 16.134 -25.188 -16.855 1.00 40.50 342 ARG A O 1
ATOM 2734 N N . GLN A 1 343 ? 17.948 -25.205 -15.480 1.00 52.69 343 GLN A N 1
ATOM 2735 C CA . GLN A 1 343 ? 17.991 -23.807 -15.050 1.00 52.69 343 GLN A CA 1
ATOM 2736 C C . GLN A 1 343 ? 18.786 -22.912 -16.009 1.00 52.69 343 GLN A C 1
ATOM 2738 O O . GLN A 1 343 ? 19.712 -23.370 -16.683 1.00 52.69 343 GLN A O 1
ATOM 2743 N N . GLY A 1 344 ? 18.415 -21.632 -16.027 1.00 50.38 344 GLY A N 1
ATOM 2744 C CA . GLY A 1 344 ? 19.147 -20.563 -16.694 1.00 50.38 344 GLY A CA 1
ATOM 2745 C C . GLY A 1 344 ? 20.278 -19.986 -15.835 1.00 50.38 344 GLY A C 1
ATOM 2746 O O . GLY A 1 344 ? 20.170 -19.952 -14.608 1.00 50.38 344 GLY A O 1
ATOM 2747 N N . LYS A 1 345 ? 21.377 -19.549 -16.457 1.00 59.31 345 LYS A N 1
ATOM 2748 C CA . LYS A 1 345 ? 22.498 -18.863 -15.799 1.00 59.31 345 LYS A CA 1
ATOM 2749 C C . LYS A 1 345 ? 22.329 -17.343 -15.887 1.00 59.31 345 LYS A C 1
ATOM 2751 O O . LYS A 1 345 ? 21.839 -16.807 -16.879 1.00 59.31 345 LYS A O 1
ATOM 2756 N N . LEU A 1 346 ? 22.780 -16.630 -14.852 1.00 62.88 346 LEU A N 1
ATOM 2757 C CA . LEU A 1 346 ? 22.902 -15.175 -14.918 1.00 62.88 346 LEU A CA 1
ATOM 2758 C C . LEU A 1 346 ? 23.989 -14.810 -15.933 1.00 62.88 346 LEU A C 1
ATOM 2760 O O . LEU A 1 346 ? 25.127 -15.262 -15.807 1.00 62.88 346 LEU A O 1
ATOM 2764 N N . VAL A 1 347 ? 23.644 -13.982 -16.916 1.00 68.69 347 VAL A N 1
ATOM 2765 C CA . VAL A 1 347 ? 24.595 -13.485 -17.913 1.00 68.69 347 VAL A CA 1
ATOM 2766 C C . VAL A 1 347 ? 24.736 -11.977 -17.745 1.00 68.69 347 VAL A C 1
ATOM 2768 O O . VAL A 1 347 ? 23.771 -11.223 -17.891 1.00 68.69 347 VAL A O 1
ATOM 2771 N N . VAL A 1 348 ? 25.955 -11.537 -17.434 1.00 59.84 348 VAL A N 1
ATOM 2772 C CA . VAL A 1 348 ? 26.326 -10.117 -17.395 1.00 59.84 348 VAL A CA 1
ATOM 2773 C C . VAL A 1 348 ? 26.562 -9.663 -18.829 1.00 59.84 348 VAL A C 1
ATOM 2775 O O . VAL A 1 348 ? 27.381 -10.251 -19.533 1.00 59.84 348 VAL A O 1
ATOM 2778 N N . THR A 1 349 ? 25.809 -8.663 -19.284 1.00 53.41 349 THR A N 1
ATOM 2779 C CA . THR A 1 349 ? 25.764 -8.324 -20.717 1.00 53.41 349 THR A CA 1
ATOM 2780 C C . THR A 1 349 ? 26.605 -7.119 -21.108 1.00 53.41 349 THR A C 1
ATOM 2782 O O . THR A 1 349 ? 26.762 -6.866 -22.298 1.00 53.41 349 THR A O 1
ATOM 2785 N N . GLU A 1 350 ? 27.202 -6.432 -20.132 1.00 46.78 350 GLU A N 1
ATOM 2786 C CA . GLU A 1 350 ? 28.150 -5.340 -20.361 1.00 46.78 350 GLU A CA 1
ATOM 2787 C C . GLU A 1 350 ? 29.403 -5.527 -19.481 1.00 46.78 350 GLU A C 1
ATOM 2789 O O . GLU A 1 350 ? 29.276 -5.805 -18.282 1.00 46.78 350 GLU A O 1
ATOM 2794 N N . PRO A 1 351 ? 30.624 -5.420 -20.039 1.00 34.81 351 PRO A N 1
ATOM 2795 C CA . PRO A 1 351 ? 31.844 -5.389 -19.241 1.00 34.81 351 PRO A CA 1
ATOM 2796 C C . PRO A 1 351 ? 31.918 -4.057 -18.482 1.00 34.81 351 PRO A C 1
ATOM 2798 O O . PRO A 1 351 ? 31.734 -3.001 -19.077 1.00 34.81 351 PRO A O 1
ATOM 2801 N N . GLY A 1 352 ? 32.212 -4.080 -17.181 1.00 43.09 352 GLY A N 1
ATOM 2802 C CA . GLY A 1 352 ? 32.310 -2.841 -16.403 1.00 43.09 352 GLY A CA 1
ATOM 2803 C C . GLY A 1 352 ? 33.161 -2.960 -15.148 1.00 43.09 352 GLY A C 1
ATOM 2804 O O . GLY A 1 352 ? 32.596 -3.234 -14.105 1.00 43.09 352 GLY A O 1
ATOM 2805 N N . PHE A 1 353 ? 34.470 -2.726 -15.282 1.00 35.44 353 PHE A N 1
ATOM 2806 C CA . PHE A 1 353 ? 35.521 -2.632 -14.247 1.00 35.44 353 PHE A CA 1
ATOM 2807 C C . PHE A 1 353 ? 35.640 -3.761 -13.213 1.00 35.44 353 PHE A C 1
ATOM 2809 O O . PHE A 1 353 ? 34.650 -4.114 -12.535 1.00 35.44 353 PHE A O 1
#

Organism: Aeromonas veronii (NCBI:txid654)

Sequence (353 aa):
MKKTELEQLMAFSNKLSIKERKSFVSGFNLPVPVILDGGIFFHQICTIDPIYRSLEKLKMLMALYEAGDTYGNAKSHAIQSAIQDVKSAPGFNEFNRKAFDGQLKKSLGRKNTLYDKEHIGRSFISVDMINACFQAIKFAKPKLVFECDDYPEFISKYTEHDVLRKSKTIAHLIFSGLNSNLQQEIQFHIMCTILEHLDKEGVRDNIVAQFTSDELVIYNEPGVYEKVKNALFNTCKDLGLEMNKVFRTDLFVLKGFGAEVVGTCFVKCDLDNKAVAMKGIESKYMPEAMCFVQGRTPDRKDRMMDFDGRIAAFDMPIKFEWISNPALSHDGNLNKRIMNGRQGKLVVTEPGF

pLDDT: mean 89.19, std 13.76, range [31.28, 97.88]

Secondary structure (DSSP, 8-state):
--HHHHHHHHHHHHH--HHHHHHHHHHHT--S---S-HHHHHHHHHHHHHHH-HHHHHHHHHHHHHTT--HHHHHHHHHHHHHHHHHHSTTHHHHHHPPP-PPPS-----EE-TTSGGGTT-EEEEEEETTHHHHHHHHH-GGGGTT-SSHHHHHHTT---HHHHT-HHHHHHHHTTS-HHHHHHHHHHHHHHHHHHHHHTT--GGGEEEE-SSEEEEE--TTHHHHHHHHHHHHHHHHT--HHHHEEEEEEEEEEEEETTTEEEEEEE-TTS-EEEEES--GGGHHHHHHHHTTPPP-TGGGEEEETTEEEEESS----EEEP-TTT-SSS---------PPPPEEE-S---

Foldseek 3Di:
DDPVLLVVLLVVLQPDALVQQVLLCQQQVPLAFRARGSNLVSVLLVLCCLQRVSSVLSVLQVVCVVVVHHPVVLLVQLLVVLLVVLCVWPCQVVQQVDDDDDDQPDDPPFADQCQDLQQAQFKKKKKFWDLLLLVLCCLPPVRSLPVDQAQLRSSVVRDPRPSNSNGPVSSVSNSVVGNVNSSLVSLLRLQSQLVVQLVVLVNDPVQWNGGGSGMTMGTDDPPSVVSSVRSLVVSCVVSVHDSVRTIDIAMWHKWWKDAPVQPIWIFTAHPVRHTNDTGSGHNQQVSLVSCVSVVHHDDFSSQWHDDVNFIKGFPDRTDMDTDDDCVPDPDPDDDPDDRDDDGTDIDGDDDDD

Radius of gyration: 22.69 Å; chains: 1; bounding box: 59×60×57 Å